Protein AF-A0A957WZI6-F1 (afdb_monomer)

Sequence (214 aa):
ALVLLLAVVAMTLGGANAAAQSGEEPVAPLTSLHPVFALRDATGANVLESGQPVSTMQTCGACHDTEFIAGHSFHADLGLADFTAPGTTSSGRAWDTSNGLFGKWDPLTYRYLTPDGDERLDLSTAEWLMLLGPRVAGGGPATTARAGEPLTALAPDAANPETSLLHADGAVTAWDWNESGVAEMDCFLCHLDQPDHAARTAALAAGDFGWAST

Foldseek 3Di:
DVVVVVVVVVVVVVVVVVVPPPDPDPDDPDPPPDDDFAFAAPVLDGCVVVVFAGDPCSGVVVPDVLVVVLVVDCLAQQFLVVFADAQPDPPNHRQARGPGPQRDQDPVVRFGQDDQPDPDDGAALLNCQLPCVLVGQFHNSQQADSVGHGLQPDDFDQNGSPQWDQDPVRDIGGHHCVQLPGAHRQPCVPPPPDFPSVQLNVSSNVSNRSNNRD

Secondary structure (DSSP, 8-state):
-HHHHHHHHHHHHHHHHHTT------PPP---SS-----B-TTS-BHHHH-PPP-HHHHHTTTS-HHHHHHT-HHHHTTGGG--STT-STTS-TT--SSSSTTS-BTTTTB-BPPTT-SS-SB-HHHHHHHHGGGS--SGGGTB-TTSSBGGGSPP-TTSTTSEEE-TTS-EEE--HHHH------THHHH-SS--HHHHHHHHHHT-GGGG--

Structure (mmCIF, N/CA/C/O backbone):
data_AF-A0A957WZI6-F1
#
_entry.id   AF-A0A957WZI6-F1
#
loop_
_atom_site.group_PDB
_atom_site.id
_atom_site.type_symbol
_atom_site.label_atom_id
_atom_site.label_alt_id
_atom_site.label_comp_id
_atom_site.label_asym_id
_atom_site.label_entity_id
_atom_site.label_seq_id
_atom_site.pdbx_PDB_ins_code
_atom_site.Cartn_x
_atom_site.Cartn_y
_atom_site.Cartn_z
_atom_site.occupancy
_atom_site.B_iso_or_equiv
_atom_site.auth_seq_id
_atom_site.auth_comp_id
_atom_site.auth_asym_id
_atom_site.auth_atom_id
_atom_site.pdbx_PDB_model_num
ATOM 1 N N . ALA A 1 1 ? 20.776 -49.079 38.504 1.00 58.62 1 ALA A N 1
ATOM 2 C CA . ALA A 1 1 ? 20.986 -48.016 39.512 1.00 58.62 1 ALA A CA 1
ATOM 3 C C . ALA A 1 1 ? 21.148 -46.636 38.865 1.00 58.62 1 ALA A C 1
ATOM 5 O O . ALA A 1 1 ? 20.345 -45.765 39.155 1.00 58.62 1 ALA A O 1
ATOM 6 N N . LEU A 1 2 ? 22.097 -46.447 37.936 1.00 52.47 2 LEU A N 1
ATOM 7 C CA . LEU A 1 2 ? 22.367 -45.147 37.292 1.00 52.47 2 LEU A CA 1
ATOM 8 C C . LEU A 1 2 ? 21.194 -44.587 36.452 1.00 52.47 2 LEU A C 1
ATOM 10 O O . LEU A 1 2 ? 20.910 -43.398 36.509 1.00 52.47 2 LEU A O 1
ATOM 14 N N . VAL A 1 3 ? 20.461 -45.451 35.739 1.00 55.47 3 VAL A N 1
ATOM 15 C CA . VAL A 1 3 ? 19.299 -45.051 34.913 1.00 55.47 3 VAL A CA 1
ATOM 16 C C . VAL A 1 3 ? 18.114 -44.571 35.763 1.00 55.47 3 VAL A C 1
ATOM 18 O O . VAL A 1 3 ? 17.433 -43.622 35.387 1.00 55.47 3 VAL A O 1
ATOM 21 N N . LEU A 1 4 ? 17.907 -45.164 36.946 1.00 54.56 4 LEU A N 1
ATOM 22 C CA . LEU A 1 4 ? 16.882 -44.697 37.888 1.00 54.56 4 LEU A CA 1
ATOM 23 C C . LEU A 1 4 ? 17.253 -43.340 38.503 1.00 54.56 4 LEU A C 1
ATOM 25 O O . LEU A 1 4 ? 16.375 -42.520 38.738 1.00 54.56 4 LEU A O 1
ATOM 29 N N . LEU A 1 5 ? 18.548 -43.088 38.725 1.00 52.97 5 LEU A N 1
ATOM 30 C CA . LEU A 1 5 ? 19.028 -41.815 39.265 1.00 52.97 5 LEU A CA 1
ATOM 31 C C . LEU A 1 5 ? 18.818 -40.658 38.270 1.00 52.97 5 LEU A C 1
ATOM 33 O O . LEU A 1 5 ? 18.403 -39.574 38.666 1.00 52.97 5 LEU A O 1
ATOM 37 N N . LEU A 1 6 ? 19.049 -40.903 36.975 1.00 53.88 6 LEU A N 1
ATOM 38 C CA . LEU A 1 6 ? 18.845 -39.920 35.901 1.00 53.88 6 LEU A CA 1
ATOM 39 C C . LEU A 1 6 ? 17.362 -39.578 35.676 1.00 53.88 6 LEU A C 1
ATOM 41 O O . LEU A 1 6 ? 17.033 -38.415 35.456 1.00 53.88 6 LEU A O 1
ATOM 45 N N . ALA A 1 7 ? 16.462 -40.560 35.789 1.00 55.22 7 ALA A N 1
ATOM 46 C CA . ALA A 1 7 ? 15.022 -40.332 35.651 1.00 55.22 7 ALA A CA 1
ATOM 47 C C . ALA A 1 7 ? 14.446 -39.470 36.791 1.00 55.22 7 ALA A C 1
ATOM 49 O O . ALA A 1 7 ? 13.594 -38.615 36.554 1.00 55.22 7 ALA A O 1
ATOM 50 N N . VAL A 1 8 ? 14.947 -39.644 38.019 1.00 58.16 8 VAL A N 1
ATOM 51 C CA . VAL A 1 8 ? 14.510 -38.854 39.182 1.00 58.16 8 VAL A CA 1
ATOM 52 C C . VAL A 1 8 ? 14.985 -37.401 39.083 1.00 58.16 8 VAL A C 1
ATOM 54 O O . VAL A 1 8 ? 14.214 -36.495 39.384 1.00 58.16 8 VAL A O 1
ATOM 57 N N . VAL A 1 9 ? 16.206 -37.155 38.594 1.00 58.00 9 VAL A N 1
ATOM 58 C CA . VAL A 1 9 ? 16.728 -35.790 38.389 1.00 58.00 9 VAL A CA 1
ATOM 59 C C . VAL A 1 9 ? 15.974 -35.054 37.270 1.00 58.00 9 VAL A C 1
ATOM 61 O O . VAL A 1 9 ? 15.664 -33.874 37.412 1.00 58.00 9 VAL A O 1
ATOM 64 N N . ALA A 1 10 ? 15.600 -35.734 36.181 1.00 56.69 10 ALA A N 1
ATOM 65 C CA . ALA A 1 10 ? 14.812 -35.116 35.110 1.00 56.69 10 ALA A CA 1
ATOM 66 C C . ALA A 1 10 ? 13.400 -34.697 35.574 1.00 56.69 10 ALA A C 1
ATOM 68 O O . ALA A 1 10 ? 12.904 -33.642 35.179 1.00 56.69 10 ALA A O 1
ATOM 69 N N . MET A 1 11 ? 12.770 -35.479 36.457 1.00 56.25 11 MET A N 1
ATOM 70 C CA . MET A 1 11 ? 11.449 -35.148 37.006 1.00 56.25 11 MET A CA 1
ATOM 71 C C . MET A 1 11 ? 11.484 -33.990 38.014 1.00 56.25 11 MET A C 1
ATOM 73 O O . MET A 1 11 ? 10.541 -33.201 38.057 1.00 56.25 11 MET A O 1
ATOM 77 N N . THR A 1 12 ? 12.564 -33.827 38.786 1.00 54.94 12 THR A N 1
ATOM 78 C CA . THR A 1 12 ? 12.680 -32.709 39.741 1.00 54.94 12 THR A CA 1
ATOM 79 C C . THR A 1 12 ? 13.010 -31.376 39.063 1.00 54.94 12 THR A C 1
ATOM 81 O O . THR A 1 12 ? 12.514 -30.340 39.501 1.00 54.94 12 THR A O 1
ATOM 84 N N . LEU A 1 13 ? 13.767 -31.384 37.959 1.00 54.12 13 LEU A N 1
ATOM 85 C CA . LEU A 1 13 ? 14.034 -30.183 37.151 1.00 54.12 13 LEU A CA 1
ATOM 86 C C . LEU A 1 13 ? 12.839 -29.762 36.271 1.00 54.12 13 LEU A C 1
ATOM 88 O O . LEU A 1 13 ? 12.640 -28.568 36.046 1.00 54.12 13 LEU A O 1
ATOM 92 N N . GLY A 1 14 ? 12.011 -30.709 35.813 1.00 51.38 14 GLY A N 1
ATOM 93 C CA . GLY A 1 14 ? 10.782 -30.406 35.066 1.00 51.38 14 GLY A CA 1
ATOM 94 C C . GLY A 1 14 ? 9.676 -29.781 35.929 1.00 51.38 14 GLY A C 1
ATOM 95 O O . GLY A 1 14 ? 9.012 -28.843 35.497 1.00 51.38 14 GLY A O 1
ATOM 96 N N . GLY A 1 15 ? 9.516 -30.245 37.175 1.00 52.78 15 GLY A N 1
ATOM 97 C CA . GLY A 1 15 ? 8.489 -29.733 38.094 1.00 52.78 15 GLY A CA 1
ATOM 98 C C . GLY A 1 15 ? 8.747 -28.310 38.604 1.00 52.78 15 GLY A C 1
ATOM 99 O O . GLY A 1 15 ? 7.801 -27.556 38.812 1.00 52.78 15 GLY A O 1
ATOM 100 N N . ALA A 1 16 ? 10.015 -27.912 38.753 1.00 52.81 16 ALA A N 1
ATOM 101 C CA . ALA A 1 16 ? 10.374 -26.568 39.214 1.00 52.81 16 ALA A CA 1
ATOM 102 C C . ALA A 1 16 ? 10.106 -25.471 38.165 1.00 52.81 16 ALA A C 1
ATOM 104 O O . ALA A 1 16 ? 9.841 -24.332 38.535 1.00 52.81 16 ALA A O 1
ATOM 105 N N . ASN A 1 17 ? 10.120 -25.806 36.868 1.00 52.06 17 ASN A N 1
ATOM 106 C CA . ASN A 1 17 ? 9.813 -24.851 35.796 1.00 52.06 17 ASN A CA 1
ATOM 107 C C . ASN A 1 17 ? 8.303 -24.637 35.600 1.00 52.06 17 ASN A C 1
ATOM 109 O O . ASN A 1 17 ? 7.888 -23.551 35.208 1.00 52.06 17 ASN A O 1
ATOM 113 N N . ALA A 1 18 ? 7.466 -25.631 35.920 1.00 50.53 18 ALA A N 1
ATOM 114 C CA . ALA A 1 18 ? 6.009 -25.500 35.815 1.00 50.53 18 ALA A CA 1
ATOM 115 C C . ALA A 1 18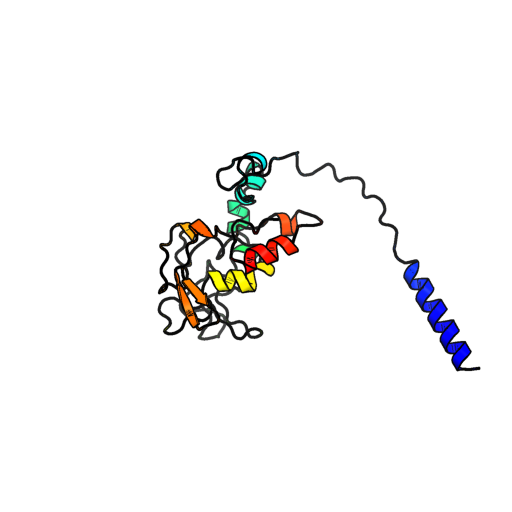 ? 5.406 -24.559 36.879 1.00 50.53 18 ALA A C 1
ATOM 117 O O . ALA A 1 18 ? 4.329 -24.012 36.673 1.00 50.53 18 ALA A O 1
ATOM 118 N N . ALA A 1 19 ? 6.104 -24.340 37.998 1.00 52.31 19 ALA A N 1
ATOM 119 C CA . ALA A 1 19 ? 5.673 -23.440 39.070 1.00 52.31 19 ALA A CA 1
ATOM 120 C C . ALA A 1 19 ? 6.177 -21.989 38.912 1.00 52.31 19 ALA A C 1
ATOM 122 O O . ALA A 1 19 ? 5.901 -21.157 39.771 1.00 52.31 19 ALA A O 1
ATOM 123 N N . ALA A 1 20 ? 6.915 -21.682 37.837 1.00 48.03 20 ALA A N 1
ATOM 124 C CA . ALA A 1 20 ? 7.439 -20.344 37.546 1.00 48.03 20 ALA A CA 1
ATOM 125 C C . ALA A 1 20 ? 6.577 -19.551 36.544 1.00 48.03 20 ALA A C 1
ATOM 127 O O . ALA A 1 20 ? 6.985 -18.483 36.095 1.00 48.03 20 ALA A O 1
ATOM 128 N N . GLN A 1 21 ? 5.381 -20.042 36.202 1.00 51.53 21 GLN A N 1
ATOM 129 C CA . GLN A 1 21 ? 4.337 -19.176 35.663 1.00 51.53 21 GLN A CA 1
ATOM 130 C C . GLN A 1 21 ? 3.775 -18.374 36.832 1.00 51.53 21 GLN A C 1
ATOM 132 O O . GLN A 1 21 ? 2.845 -18.806 37.514 1.00 51.53 21 GLN A O 1
ATOM 137 N N . SER A 1 22 ? 4.399 -17.230 37.106 1.00 56.78 22 SER A N 1
ATOM 138 C CA . SER A 1 22 ? 3.776 -16.158 37.871 1.00 56.78 22 SER A CA 1
ATOM 139 C C . SER A 1 22 ? 2.365 -15.985 37.314 1.00 56.78 22 SER A C 1
ATOM 141 O O . SER A 1 22 ? 2.215 -15.678 36.134 1.00 56.78 22 SER A O 1
ATOM 143 N N . GLY A 1 23 ? 1.337 -16.265 38.116 1.00 59.50 23 GLY A N 1
ATOM 144 C CA . GLY A 1 23 ? -0.017 -15.898 37.731 1.00 59.50 23 GLY A CA 1
ATOM 145 C C . GLY A 1 23 ? -0.014 -14.397 37.483 1.00 59.50 23 GLY A C 1
ATOM 146 O O . GLY A 1 23 ? 0.394 -13.651 38.373 1.00 59.50 23 GLY A O 1
ATOM 147 N N . GLU A 1 24 ? -0.382 -13.989 36.270 1.00 62.91 24 GLU A N 1
ATOM 148 C CA . GLU A 1 24 ? -0.581 -12.588 35.916 1.00 62.91 24 GLU A CA 1
ATOM 149 C C . GLU A 1 24 ? -1.500 -11.986 36.989 1.00 62.91 24 GLU A C 1
ATOM 151 O O . GLU A 1 24 ? -2.660 -12.395 37.121 1.00 62.91 24 GLU A O 1
ATOM 156 N N . GLU A 1 25 ? -0.982 -11.084 37.829 1.00 59.56 25 GLU A N 1
ATOM 157 C CA . GLU A 1 25 ? -1.877 -10.308 38.680 1.00 59.56 25 GLU A CA 1
ATOM 158 C C . GLU A 1 25 ? -2.809 -9.527 37.749 1.00 59.56 25 GLU A C 1
ATOM 160 O O . GLU A 1 25 ? -2.330 -8.971 36.757 1.00 59.56 25 GLU A O 1
ATOM 165 N N . PRO A 1 26 ? -4.125 -9.462 38.028 1.00 58.78 26 PRO A N 1
ATOM 166 C CA . PRO A 1 26 ? -5.024 -8.641 37.239 1.00 58.78 26 PRO A CA 1
ATOM 167 C C . PRO A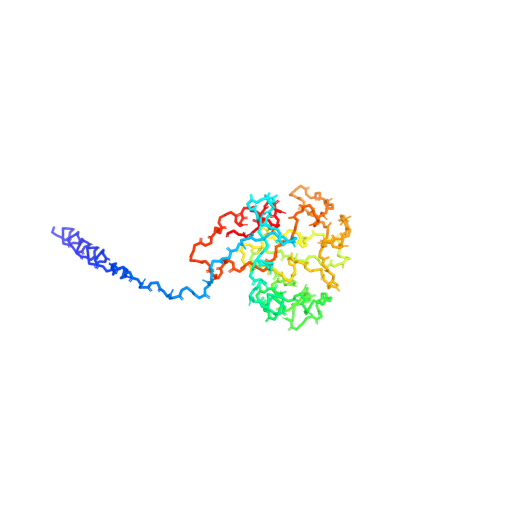 1 26 ? -4.531 -7.199 37.317 1.00 58.78 26 PRO A C 1
ATOM 169 O O . PRO A 1 26 ? -4.689 -6.530 38.341 1.00 58.78 26 PRO A O 1
ATOM 172 N N . VAL A 1 27 ? -3.902 -6.727 36.243 1.00 64.31 27 VAL A N 1
ATOM 173 C CA . VAL A 1 27 ? -3.516 -5.330 36.119 1.00 64.31 27 VAL A CA 1
ATOM 174 C C . VAL A 1 27 ? -4.817 -4.544 36.187 1.00 64.31 27 VAL A C 1
ATOM 176 O O . VAL A 1 27 ? -5.712 -4.730 35.359 1.00 64.31 27 VAL A O 1
ATOM 179 N N . ALA A 1 28 ? -4.962 -3.715 37.224 1.00 58.31 28 ALA A N 1
ATOM 180 C CA . ALA A 1 28 ? -6.078 -2.786 37.309 1.00 58.31 28 ALA A CA 1
ATOM 181 C C . ALA A 1 28 ? -6.140 -2.029 35.974 1.00 58.31 28 ALA A C 1
ATOM 183 O O . ALA A 1 28 ? -5.093 -1.531 35.547 1.00 58.31 28 ALA A O 1
ATOM 184 N N . PRO A 1 29 ? -7.304 -1.972 35.295 1.00 56.41 29 PRO A N 1
ATOM 185 C CA . PRO A 1 29 ? -7.369 -1.368 33.980 1.00 56.41 29 PRO A CA 1
ATOM 186 C C . PRO A 1 29 ? -6.830 0.045 34.111 1.00 56.41 29 PRO A C 1
ATOM 188 O O . PRO A 1 29 ? -7.354 0.842 34.898 1.00 56.41 29 PRO A O 1
ATOM 191 N N . LEU A 1 30 ? -5.750 0.327 33.376 1.00 54.94 30 LEU A N 1
ATOM 192 C CA . LEU A 1 30 ? -5.314 1.692 33.145 1.00 54.94 30 LEU A CA 1
ATOM 193 C C . LEU A 1 30 ? -6.588 2.450 32.783 1.00 54.94 30 LEU A C 1
ATOM 195 O O . LEU A 1 30 ? -7.317 2.005 31.895 1.00 54.94 30 LEU A O 1
ATOM 199 N N . THR A 1 31 ? -6.911 3.514 33.523 1.00 55.81 31 THR A N 1
ATOM 200 C CA . THR A 1 31 ? -7.975 4.451 33.142 1.00 55.81 31 THR A CA 1
ATOM 201 C C . THR A 1 31 ? -7.890 4.628 31.637 1.00 55.81 31 THR A C 1
ATOM 203 O O . THR A 1 31 ? -6.847 5.077 31.163 1.00 55.81 31 THR A O 1
ATOM 206 N N . SER A 1 32 ? -8.910 4.143 30.918 1.00 71.06 32 SER A N 1
ATOM 207 C CA . SER A 1 32 ? -8.808 3.887 29.482 1.00 71.06 32 SER A CA 1
ATOM 208 C C . SER A 1 32 ? -8.303 5.147 28.792 1.00 71.06 32 SER A C 1
ATOM 210 O O . SER A 1 32 ? -8.995 6.163 28.782 1.00 71.06 32 SER A O 1
ATOM 212 N N . LEU A 1 33 ? -7.073 5.095 28.270 1.00 78.19 33 LEU A N 1
ATOM 213 C CA . LEU A 1 33 ? -6.456 6.215 27.551 1.00 78.19 33 LEU A CA 1
ATOM 214 C C . LEU A 1 33 ? -7.280 6.588 26.308 1.00 78.19 33 LEU A C 1
ATOM 216 O O . LEU A 1 33 ? -7.184 7.711 25.823 1.00 78.19 33 LEU A O 1
ATOM 220 N N . HIS A 1 34 ? -8.127 5.665 25.842 1.00 83.88 34 HIS A N 1
ATOM 221 C CA . HIS A 1 34 ? -9.099 5.891 24.787 1.00 83.88 34 HIS A CA 1
ATOM 222 C C . HIS A 1 34 ? -10.522 6.018 25.349 1.00 83.88 34 HIS A C 1
ATOM 224 O O . HIS A 1 34 ? -10.936 5.194 26.175 1.00 83.88 34 HIS A O 1
ATOM 230 N N . PRO A 1 35 ? -11.317 6.993 24.875 1.00 87.50 35 PRO A N 1
ATOM 231 C CA . PRO A 1 35 ? -12.761 6.938 25.044 1.00 87.50 35 PRO A CA 1
ATOM 232 C C . PRO A 1 35 ? -13.338 5.758 24.247 1.00 87.50 35 PRO A C 1
ATOM 234 O O . PRO A 1 35 ? -12.650 5.124 23.452 1.00 87.50 35 PRO A O 1
ATOM 237 N N . VAL A 1 36 ? -14.631 5.486 24.409 1.00 90.06 36 VAL A N 1
ATOM 238 C CA . VAL A 1 36 ? -15.341 4.652 23.430 1.00 90.06 36 VAL A CA 1
ATOM 239 C C . VAL A 1 36 ? -15.384 5.414 22.102 1.00 90.06 36 VAL A C 1
ATOM 241 O O . VAL A 1 36 ? -15.825 6.563 22.069 1.00 90.06 36 VAL A O 1
ATOM 244 N N . PHE A 1 37 ? -14.944 4.781 21.018 1.00 91.19 37 PHE A N 1
ATOM 245 C CA . PHE A 1 37 ? -14.975 5.330 19.662 1.00 91.19 37 PHE A CA 1
ATOM 246 C C . PHE A 1 37 ? -15.596 4.326 18.686 1.00 91.19 37 PHE A C 1
ATOM 248 O O . PHE A 1 37 ? -15.659 3.128 18.957 1.00 91.19 37 PHE A O 1
ATOM 255 N N . ALA A 1 38 ? -16.087 4.831 17.555 1.00 94.50 38 ALA A N 1
ATOM 256 C CA . ALA A 1 38 ? -16.597 4.002 16.469 1.00 94.50 38 ALA A CA 1
ATOM 257 C C . ALA A 1 38 ? -15.476 3.709 15.471 1.00 94.50 38 ALA A C 1
ATOM 259 O O . ALA A 1 38 ? -14.736 4.623 15.107 1.00 94.50 38 ALA A O 1
ATOM 260 N N . LEU A 1 39 ? -15.397 2.464 15.003 1.00 97.00 39 LEU A N 1
ATOM 261 C CA . LEU A 1 39 ? -14.574 2.106 13.851 1.00 97.00 39 LEU A CA 1
ATOM 262 C C . LEU A 1 39 ? -15.216 2.671 12.583 1.00 97.00 39 LEU A C 1
ATOM 264 O O . LEU A 1 39 ? -16.426 2.521 12.375 1.00 97.00 39 LEU A O 1
ATOM 268 N N . ARG A 1 40 ? -14.411 3.347 11.766 1.00 98.31 40 ARG A N 1
ATOM 269 C CA . ARG A 1 40 ? -14.851 4.049 10.561 1.00 98.31 40 ARG A CA 1
ATOM 270 C C . ARG A 1 40 ? -14.182 3.491 9.319 1.00 98.31 40 ARG A C 1
ATOM 272 O O . ARG A 1 40 ? -13.026 3.089 9.383 1.00 98.31 40 ARG A O 1
ATOM 279 N N . ASP A 1 41 ? -14.896 3.512 8.204 1.00 98.25 41 ASP A N 1
ATOM 280 C CA . ASP A 1 41 ? -14.313 3.274 6.886 1.00 98.25 41 ASP A CA 1
ATOM 281 C C . ASP A 1 41 ? -13.607 4.523 6.338 1.00 98.25 41 ASP A C 1
ATOM 283 O O . ASP A 1 41 ? -13.595 5.584 6.970 1.00 98.25 41 ASP A O 1
ATOM 287 N N . ALA A 1 42 ? -13.030 4.407 5.139 1.00 96.56 42 ALA A N 1
ATOM 288 C CA . ALA A 1 42 ? -12.296 5.484 4.473 1.00 96.56 42 ALA A CA 1
ATOM 289 C C . ALA A 1 42 ? -13.140 6.750 4.202 1.00 96.56 42 ALA A C 1
ATOM 291 O O . ALA A 1 42 ? -12.588 7.845 4.077 1.00 96.56 42 ALA A O 1
ATOM 292 N N . THR A 1 43 ? -14.472 6.628 4.145 1.00 97.00 43 THR A N 1
ATOM 293 C CA . THR A 1 43 ? -15.403 7.760 3.980 1.00 97.00 43 THR A CA 1
ATOM 294 C C . THR A 1 43 ? -15.824 8.386 5.312 1.00 97.00 43 THR A C 1
ATOM 296 O O . THR A 1 43 ? -16.469 9.436 5.333 1.00 97.00 43 THR A O 1
ATOM 299 N N . GLY A 1 44 ? -15.449 7.760 6.432 1.00 97.38 44 GLY A N 1
ATOM 300 C CA . GLY A 1 44 ? -15.791 8.177 7.787 1.00 97.38 44 GLY A CA 1
ATOM 301 C C . GLY A 1 44 ? -17.092 7.571 8.327 1.00 97.38 44 GLY A C 1
ATOM 302 O O . GLY A 1 44 ? -17.497 7.931 9.438 1.00 97.38 44 GLY A O 1
ATOM 303 N N . ALA A 1 45 ? -17.750 6.672 7.587 1.00 98.19 45 ALA A N 1
ATOM 304 C CA . ALA A 1 45 ? -18.971 6.000 8.032 1.00 98.19 45 ALA A CA 1
ATOM 305 C C . ALA A 1 45 ? -18.656 4.833 8.980 1.00 98.19 45 ALA A C 1
ATOM 307 O O . ALA A 1 45 ? -17.561 4.283 8.958 1.00 98.19 45 ALA A O 1
ATOM 308 N N . ASN A 1 46 ? -19.608 4.456 9.840 1.00 98.00 46 ASN A N 1
ATOM 309 C CA . ASN A 1 46 ? -19.433 3.328 10.757 1.00 98.00 46 ASN A CA 1
ATOM 310 C C . ASN A 1 46 ? -19.358 2.008 9.973 1.00 98.00 46 ASN A C 1
ATOM 312 O O . ASN A 1 46 ? -20.273 1.695 9.213 1.00 98.00 46 ASN A O 1
ATOM 316 N N . VAL A 1 47 ? -18.318 1.204 10.209 1.00 97.81 47 VAL A N 1
ATOM 317 C CA . VAL A 1 47 ? -18.098 -0.058 9.475 1.00 97.81 47 VAL A CA 1
ATOM 318 C C . VAL A 1 47 ? -19.192 -1.104 9.694 1.00 97.81 47 VAL A C 1
ATOM 320 O O . VAL A 1 47 ? -19.442 -1.925 8.816 1.00 97.81 47 VAL A O 1
ATOM 323 N N . LEU A 1 48 ? -19.897 -1.066 10.830 1.00 96.88 48 LEU A N 1
ATOM 324 C CA . LEU A 1 48 ? -21.039 -1.952 11.085 1.00 96.88 48 LEU A CA 1
ATOM 325 C C . LEU A 1 48 ? -22.264 -1.588 10.233 1.00 96.88 48 LEU A C 1
ATOM 327 O O . LEU A 1 48 ? -23.159 -2.414 10.068 1.00 96.88 48 LEU A O 1
ATOM 331 N N . GLU A 1 49 ? -22.315 -0.362 9.711 1.00 97.75 49 GLU A N 1
ATOM 332 C CA . GLU A 1 49 ? -23.378 0.117 8.827 1.00 97.75 49 GLU A CA 1
ATOM 333 C C . GLU A 1 49 ? -22.972 0.006 7.354 1.00 97.75 49 GLU A C 1
ATOM 335 O O . GLU A 1 49 ? -23.778 -0.422 6.530 1.00 97.75 49 GLU A O 1
ATOM 340 N N . SER A 1 50 ? -21.732 0.376 7.017 1.00 97.81 50 SER A N 1
ATOM 341 C CA . SER A 1 50 ? -21.252 0.382 5.631 1.00 97.81 50 SER A CA 1
ATOM 342 C C . SER A 1 50 ? -20.799 -0.989 5.132 1.00 97.81 50 SER A C 1
ATOM 344 O O . SER A 1 50 ? -20.827 -1.238 3.925 1.00 97.81 50 SER A O 1
ATOM 346 N N . GLY A 1 51 ? -20.373 -1.875 6.039 1.00 97.06 51 GLY A N 1
ATOM 347 C CA . GLY A 1 51 ? -19.754 -3.155 5.693 1.00 97.06 51 GLY A CA 1
ATOM 348 C C . GLY A 1 51 ? -18.428 -3.009 4.942 1.00 97.06 51 GLY A C 1
ATOM 349 O O . GLY A 1 51 ? -17.987 -3.972 4.324 1.00 97.06 51 GLY A O 1
ATOM 350 N N . GLN A 1 52 ? -17.829 -1.816 4.949 1.00 97.94 52 GLN A N 1
ATOM 351 C CA . GLN A 1 52 ? -16.547 -1.522 4.312 1.00 97.94 52 GLN A CA 1
ATOM 352 C C . GLN A 1 52 ? -15.380 -1.790 5.274 1.00 97.94 52 GLN A C 1
ATOM 354 O O . GLN A 1 52 ? -15.595 -1.850 6.491 1.00 97.94 52 GLN A O 1
ATOM 359 N N . PRO A 1 53 ? -14.145 -1.930 4.757 1.00 97.81 53 PRO A N 1
ATOM 360 C CA . PRO A 1 53 ? -12.975 -2.091 5.605 1.00 97.81 53 PRO A CA 1
ATOM 361 C C . PRO A 1 53 ? -12.780 -0.921 6.573 1.00 97.81 53 PRO A C 1
ATOM 363 O O . PRO A 1 53 ? -13.141 0.222 6.280 1.00 97.81 53 PRO A O 1
ATOM 366 N N . VAL A 1 54 ? -12.162 -1.205 7.720 1.00 98.12 54 VAL A N 1
ATOM 367 C CA . VAL A 1 54 ? -11.781 -0.175 8.691 1.00 98.12 54 VAL A CA 1
ATOM 368 C C . VAL A 1 54 ? -10.626 0.653 8.129 1.00 98.12 54 VAL A C 1
ATOM 370 O O . VAL A 1 54 ? -9.599 0.105 7.752 1.00 98.12 54 VAL A O 1
ATOM 373 N N . SER A 1 55 ? -10.769 1.976 8.151 1.00 98.31 55 SER A N 1
ATOM 374 C CA . SER A 1 55 ? -9.661 2.916 7.993 1.00 98.31 55 SER A CA 1
ATOM 375 C C . SER A 1 55 ? -9.158 3.305 9.379 1.00 98.31 55 SER A C 1
ATOM 377 O O . SER A 1 55 ? -9.845 3.992 10.149 1.00 98.31 55 SER A O 1
ATOM 379 N N . THR A 1 56 ? -7.953 2.862 9.727 1.00 97.62 56 THR A N 1
ATOM 380 C CA . THR A 1 56 ? -7.279 3.282 10.965 1.00 97.62 56 THR A CA 1
ATOM 381 C C . THR A 1 56 ? -6.978 4.774 10.921 1.00 97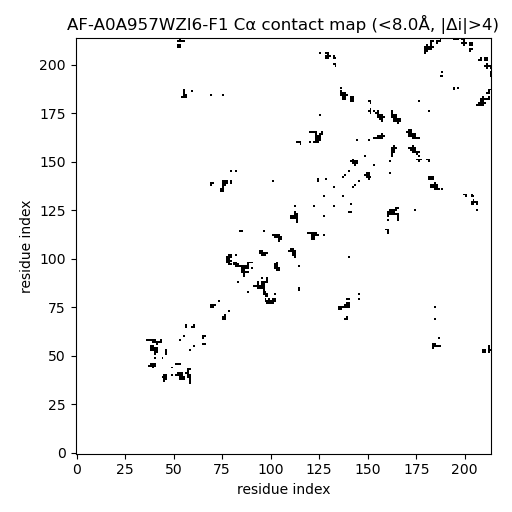.62 56 THR A C 1
ATOM 383 O O . THR A 1 56 ? -7.090 5.454 11.944 1.00 97.62 56 THR A O 1
ATOM 386 N N . MET A 1 57 ? -6.707 5.314 9.731 1.00 98.00 57 MET A N 1
ATOM 387 C CA . MET A 1 57 ? -6.434 6.733 9.540 1.00 98.00 57 MET A CA 1
ATOM 388 C C . MET A 1 57 ? -7.662 7.591 9.851 1.00 98.00 57 MET A C 1
ATOM 390 O O . MET A 1 57 ? -7.513 8.593 10.547 1.00 98.00 57 MET A O 1
ATOM 394 N N . GLN A 1 58 ? -8.870 7.176 9.446 1.00 98.19 58 GLN A N 1
ATOM 395 C CA . GLN A 1 58 ? -10.128 7.864 9.781 1.00 98.19 58 GLN A CA 1
ATOM 396 C C . GLN A 1 58 ? -10.603 7.598 11.213 1.00 98.19 58 GLN A C 1
ATOM 398 O O . GLN A 1 58 ? -11.144 8.487 11.877 1.00 98.19 58 GLN A O 1
ATOM 403 N N . THR A 1 59 ? -10.425 6.369 11.699 1.00 97.75 59 THR A N 1
ATOM 404 C CA . THR A 1 59 ? -10.862 5.957 13.039 1.00 97.75 59 THR A CA 1
ATOM 405 C C . THR A 1 59 ? -10.045 6.665 14.116 1.00 97.75 59 THR A C 1
ATOM 407 O O . THR A 1 59 ? -10.596 7.367 14.965 1.00 97.75 59 THR A O 1
ATOM 410 N N . CYS A 1 60 ? -8.721 6.517 14.069 1.00 96.94 60 CYS A N 1
ATOM 411 C CA . CYS A 1 60 ? -7.807 7.118 15.036 1.00 96.94 60 CYS A CA 1
ATOM 412 C C . CYS A 1 60 ? -7.606 8.617 14.758 1.00 96.94 60 CYS A C 1
ATOM 414 O O . CYS A 1 60 ? -7.389 9.387 15.697 1.00 96.94 60 CYS A O 1
ATOM 416 N N . GLY A 1 61 ? -7.779 9.045 13.500 1.00 96.75 61 GLY A N 1
ATOM 417 C CA . GLY A 1 61 ? -7.734 10.444 13.056 1.00 96.75 61 GLY A CA 1
ATOM 418 C C . GLY A 1 61 ? -8.749 11.361 13.736 1.00 96.75 61 GLY A C 1
ATOM 419 O O . GLY A 1 61 ? -8.577 12.575 13.786 1.00 96.75 61 GLY A O 1
ATOM 420 N N . ALA A 1 62 ? -9.801 10.790 14.329 1.00 95.56 62 ALA A N 1
ATOM 421 C CA . ALA A 1 62 ? -10.777 11.549 15.104 1.00 95.56 62 ALA A CA 1
ATOM 422 C C . ALA A 1 62 ? -10.179 12.200 16.369 1.00 95.56 62 ALA A C 1
ATOM 424 O O . ALA A 1 62 ? -10.779 13.127 16.917 1.00 95.56 62 ALA A O 1
ATOM 425 N N . CYS A 1 63 ? -9.039 11.705 16.864 1.00 95.62 63 CYS A N 1
ATOM 426 C CA . CYS A 1 63 ? -8.378 12.208 18.076 1.00 95.62 63 CYS A CA 1
ATOM 427 C C . CYS A 1 63 ? -6.854 12.367 17.941 1.00 95.62 63 CYS A C 1
ATOM 429 O O . CYS A 1 63 ? -6.259 13.118 18.713 1.00 95.62 63 CYS A O 1
ATOM 431 N N . HIS A 1 64 ? -6.225 11.681 16.988 1.00 96.50 64 HIS A N 1
ATOM 432 C CA . HIS A 1 64 ? -4.792 11.752 16.716 1.00 96.50 64 HIS A CA 1
ATOM 433 C C . HIS A 1 64 ? -4.541 12.365 15.343 1.00 96.50 64 HIS A C 1
ATOM 435 O O . HIS A 1 64 ? -5.323 12.163 14.423 1.00 96.50 64 HIS A O 1
ATOM 441 N N . ASP A 1 65 ? -3.424 13.068 15.185 1.00 98.00 65 ASP A N 1
ATOM 442 C CA . ASP A 1 65 ? -2.961 13.507 13.868 1.00 98.00 65 ASP A CA 1
ATOM 443 C C . ASP A 1 65 ? -2.312 12.320 13.142 1.00 98.00 65 ASP A C 1
ATOM 445 O O . ASP A 1 65 ? -1.097 12.117 13.176 1.00 98.00 65 ASP A O 1
ATOM 449 N N . THR A 1 66 ? -3.152 11.451 12.582 1.00 97.75 66 THR A N 1
ATOM 450 C CA . THR A 1 66 ? -2.713 10.214 11.931 1.00 97.75 66 THR A CA 1
ATOM 451 C C . THR A 1 66 ? -1.877 10.499 10.687 1.00 97.75 66 THR A C 1
ATOM 453 O O . THR A 1 66 ? -0.906 9.782 10.452 1.00 97.75 66 THR A O 1
ATOM 456 N N . GLU A 1 67 ? -2.174 11.573 9.951 1.00 96.56 67 GLU A N 1
ATOM 457 C CA . GLU A 1 67 ? -1.372 12.032 8.811 1.00 96.56 67 GLU A CA 1
ATOM 458 C C . GLU A 1 67 ? 0.052 12.394 9.246 1.00 96.56 67 GLU A C 1
ATOM 460 O O . GLU A 1 67 ? 1.017 11.881 8.675 1.00 96.56 67 GLU A O 1
ATOM 465 N N . PHE A 1 68 ? 0.205 13.196 10.306 1.00 98.00 68 PHE A N 1
ATOM 466 C CA . PHE A 1 68 ? 1.522 13.509 10.853 1.00 98.00 68 PHE A CA 1
ATOM 467 C C . PHE A 1 68 ? 2.256 12.247 11.311 1.00 98.00 68 PHE A C 1
ATOM 469 O O . PHE A 1 68 ? 3.427 12.074 10.975 1.00 98.00 68 PHE A O 1
ATOM 476 N N . ILE A 1 69 ? 1.590 11.349 12.046 1.00 97.44 69 ILE A N 1
ATOM 477 C CA . ILE A 1 69 ? 2.219 10.119 12.553 1.00 97.44 69 ILE A CA 1
ATOM 478 C C . ILE A 1 69 ? 2.714 9.246 11.391 1.00 97.44 69 ILE A C 1
ATOM 480 O O . ILE A 1 69 ? 3.860 8.798 11.420 1.00 97.44 69 ILE A O 1
ATOM 484 N N . ALA A 1 70 ? 1.886 9.023 10.366 1.00 97.12 70 ALA A N 1
ATOM 485 C CA . ALA A 1 70 ? 2.252 8.194 9.220 1.00 97.12 70 ALA A CA 1
ATOM 486 C C . ALA A 1 70 ? 3.364 8.846 8.386 1.00 97.12 70 ALA A C 1
ATOM 488 O O . ALA A 1 70 ? 4.355 8.191 8.067 1.00 97.12 70 ALA A O 1
ATOM 489 N N . GLY A 1 71 ? 3.248 10.147 8.104 1.00 96.12 71 GLY A N 1
ATOM 490 C CA . GLY A 1 71 ? 4.221 10.898 7.307 1.00 96.12 71 GLY A CA 1
ATOM 491 C C . GLY A 1 71 ? 5.575 11.122 7.989 1.00 96.12 71 GLY A C 1
ATOM 492 O O . GLY A 1 71 ? 6.548 11.445 7.315 1.00 96.12 71 GLY A O 1
ATOM 493 N N . HIS A 1 72 ? 5.666 10.935 9.310 1.00 96.81 72 HIS A N 1
ATOM 494 C CA . HIS A 1 72 ? 6.906 11.104 10.083 1.00 96.81 72 HIS A CA 1
ATOM 495 C C . HIS A 1 72 ? 7.430 9.786 10.673 1.00 96.81 72 HIS A C 1
ATOM 497 O O . HIS A 1 72 ? 8.284 9.792 11.563 1.00 96.81 72 HIS A O 1
ATOM 503 N N . SER A 1 73 ? 6.944 8.646 10.178 1.00 95.94 73 SER A N 1
ATOM 504 C CA . SER A 1 73 ? 7.376 7.318 10.607 1.00 95.94 73 SER A CA 1
ATOM 505 C C . SER A 1 73 ? 8.143 6.610 9.497 1.00 95.94 73 SER A C 1
ATOM 507 O O . SER A 1 73 ? 7.573 6.223 8.481 1.00 95.94 73 SER A O 1
ATOM 509 N N . PHE A 1 74 ? 9.429 6.326 9.723 1.00 97.00 74 PHE A N 1
ATOM 510 C CA . PHE A 1 74 ? 10.207 5.510 8.782 1.00 97.00 74 PHE A CA 1
ATOM 511 C C . PHE A 1 74 ? 9.690 4.060 8.682 1.00 97.00 74 PHE A C 1
ATOM 513 O O . PHE A 1 74 ? 9.928 3.381 7.686 1.00 97.00 74 PHE A O 1
ATOM 520 N N . HIS A 1 75 ? 8.944 3.585 9.690 1.00 95.44 75 HIS A N 1
ATOM 521 C CA . HIS A 1 75 ? 8.268 2.284 9.644 1.00 95.44 75 HIS A CA 1
ATOM 522 C C . HIS A 1 75 ? 7.067 2.254 8.686 1.00 95.44 75 HIS A C 1
ATOM 524 O O . HIS A 1 75 ? 6.653 1.160 8.301 1.00 95.44 75 HIS A O 1
ATOM 530 N N . ALA A 1 76 ? 6.539 3.424 8.309 1.00 97.06 76 ALA A N 1
ATOM 531 C CA . ALA A 1 76 ? 5.540 3.576 7.257 1.00 97.06 76 ALA A CA 1
ATOM 532 C C . ALA A 1 76 ? 6.194 3.967 5.921 1.00 97.06 76 ALA A C 1
ATOM 534 O O . ALA A 1 76 ? 5.920 3.339 4.907 1.00 97.06 76 ALA A O 1
ATOM 535 N N . ASP A 1 77 ? 7.104 4.947 5.923 1.00 97.94 77 ASP A N 1
ATOM 536 C CA . ASP A 1 77 ? 7.770 5.445 4.709 1.00 97.94 77 ASP A CA 1
ATOM 537 C C . ASP A 1 77 ? 8.613 4.378 3.995 1.00 97.94 77 ASP A C 1
ATOM 539 O O . ASP A 1 77 ? 8.577 4.265 2.773 1.00 97.94 77 ASP A O 1
ATOM 543 N N . LEU A 1 78 ? 9.370 3.576 4.752 1.00 97.12 78 LEU A N 1
ATOM 544 C CA . LEU A 1 78 ? 10.162 2.455 4.237 1.00 97.12 78 LEU A CA 1
ATOM 545 C C . LEU A 1 78 ? 11.136 2.826 3.103 1.00 97.12 78 LEU A C 1
ATOM 547 O O . LEU A 1 78 ? 11.564 1.937 2.362 1.00 97.12 78 LEU A O 1
ATOM 551 N N . GLY A 1 79 ? 11.549 4.094 3.021 1.00 96.06 79 GLY A N 1
ATOM 552 C CA . GLY A 1 79 ? 12.462 4.633 2.018 1.00 96.06 79 GLY A CA 1
ATOM 553 C C . GLY A 1 79 ? 11.777 5.257 0.802 1.00 96.06 79 GLY A C 1
ATOM 554 O O . GLY A 1 79 ? 12.481 5.652 -0.124 1.00 96.06 79 GLY A O 1
ATOM 555 N N . LEU A 1 80 ? 10.444 5.356 0.767 1.00 97.50 80 LEU A N 1
ATOM 556 C CA . LEU A 1 80 ? 9.722 5.966 -0.352 1.00 97.50 80 LEU A CA 1
ATOM 557 C C . LEU A 1 80 ? 10.114 7.439 -0.559 1.00 97.50 80 LEU A C 1
ATOM 559 O O . LEU A 1 80 ? 10.344 7.850 -1.693 1.00 97.50 80 LEU A O 1
ATOM 563 N N . ALA A 1 81 ? 10.244 8.228 0.511 1.00 96.25 81 ALA A N 1
ATOM 564 C CA . ALA A 1 81 ? 10.631 9.638 0.416 1.00 96.25 81 ALA A CA 1
ATOM 565 C C . ALA A 1 81 ? 12.031 9.850 -0.191 1.00 96.25 81 ALA A C 1
ATOM 567 O O . ALA A 1 81 ? 12.295 10.889 -0.794 1.00 96.25 81 ALA A O 1
ATOM 568 N N . ASP A 1 82 ? 12.911 8.854 -0.060 1.00 94.75 82 ASP A N 1
ATOM 569 C CA . ASP A 1 82 ? 14.268 8.840 -0.611 1.00 94.75 82 ASP A CA 1
ATOM 570 C C . ASP A 1 82 ? 14.373 7.913 -1.841 1.00 94.75 82 ASP A C 1
ATOM 572 O O . ASP A 1 82 ? 15.441 7.352 -2.116 1.00 94.75 82 ASP A O 1
ATOM 576 N N . PHE A 1 83 ? 13.268 7.703 -2.569 1.00 95.19 83 PHE A N 1
ATOM 577 C CA . PHE A 1 83 ? 13.264 6.888 -3.781 1.00 95.19 83 PHE A CA 1
ATOM 578 C C . PHE A 1 83 ? 13.992 7.598 -4.928 1.00 95.19 83 PHE A C 1
ATOM 580 O O . PHE A 1 83 ? 13.840 8.794 -5.174 1.00 95.19 83 PHE A O 1
ATOM 587 N N . THR A 1 84 ? 14.819 6.849 -5.645 1.00 94.06 84 THR A N 1
ATOM 588 C CA . THR A 1 84 ? 15.761 7.357 -6.642 1.00 94.06 84 THR A CA 1
ATOM 589 C C . THR A 1 84 ? 15.975 6.342 -7.766 1.00 94.06 84 THR A C 1
ATOM 591 O O . THR A 1 84 ? 15.536 5.193 -7.694 1.00 94.06 84 THR A O 1
ATOM 594 N N . ALA A 1 85 ? 16.682 6.753 -8.821 1.00 92.62 85 ALA A N 1
ATOM 595 C CA . ALA A 1 85 ? 17.105 5.829 -9.868 1.00 92.62 85 ALA A CA 1
ATOM 596 C C . ALA A 1 85 ? 18.087 4.770 -9.312 1.00 92.62 85 ALA A C 1
ATOM 598 O O . ALA A 1 85 ? 18.880 5.086 -8.413 1.00 92.62 85 ALA A O 1
ATOM 599 N N . PRO A 1 86 ? 18.097 3.539 -9.860 1.00 92.12 86 PRO A N 1
ATOM 600 C CA . PRO A 1 86 ? 19.007 2.488 -9.414 1.00 92.12 86 PRO A CA 1
ATOM 601 C C . PRO A 1 86 ? 20.464 2.956 -9.341 1.00 92.12 86 PRO A C 1
ATOM 603 O O . PRO A 1 86 ? 20.982 3.597 -10.258 1.00 92.12 86 PRO A O 1
ATOM 606 N N . GLY A 1 87 ? 21.125 2.654 -8.223 1.00 88.44 87 GLY A N 1
ATOM 607 C CA . GLY A 1 87 ? 22.551 2.930 -8.036 1.00 88.44 87 GLY A CA 1
ATOM 608 C C . GLY A 1 87 ? 22.895 4.381 -7.714 1.00 88.44 87 GLY A C 1
ATOM 609 O O . GLY A 1 87 ? 24.075 4.715 -7.609 1.00 88.44 87 GLY A O 1
ATOM 610 N N . THR A 1 88 ? 21.890 5.233 -7.509 1.00 91.75 88 THR A N 1
ATOM 611 C CA . THR A 1 88 ? 22.091 6.611 -7.033 1.00 91.75 88 THR A CA 1
ATOM 612 C C . THR A 1 88 ? 21.971 6.744 -5.509 1.00 91.75 88 THR A C 1
ATOM 614 O O . THR A 1 88 ? 22.260 7.802 -4.951 1.00 91.75 88 THR A O 1
ATOM 617 N N . THR A 1 89 ? 21.624 5.654 -4.815 1.00 89.88 89 THR A N 1
ATOM 618 C CA . THR A 1 89 ? 21.523 5.600 -3.350 1.00 89.88 89 THR A CA 1
ATOM 619 C C . THR A 1 89 ? 22.890 5.548 -2.656 1.00 89.88 89 THR A C 1
ATOM 621 O O . THR A 1 89 ? 23.898 5.108 -3.211 1.00 89.88 89 THR A O 1
ATOM 624 N N . SER A 1 90 ? 22.926 5.916 -1.371 1.00 84.75 90 SER A N 1
ATOM 625 C CA . SER A 1 90 ? 24.122 5.826 -0.516 1.00 84.75 90 SER A CA 1
ATOM 626 C C . SER A 1 90 ? 24.457 4.402 -0.041 1.00 84.75 90 SER A C 1
ATOM 628 O O . SER A 1 90 ? 25.435 4.205 0.680 1.00 84.75 90 SER A O 1
ATOM 630 N N . SER A 1 91 ? 23.669 3.397 -0.443 1.00 82.19 91 SER A N 1
ATOM 631 C CA . SER A 1 91 ? 23.824 1.992 -0.034 1.00 82.19 91 SER A CA 1
ATOM 632 C C . SER A 1 91 ? 25.123 1.339 -0.529 1.00 82.19 91 SER A C 1
ATOM 634 O O . SER A 1 91 ? 25.536 0.305 -0.000 1.00 82.19 91 SER A O 1
ATOM 636 N N . GLY A 1 92 ? 25.747 1.911 -1.566 1.00 79.88 92 GLY A N 1
ATOM 637 C CA . GLY A 1 92 ? 26.899 1.336 -2.263 1.00 79.88 92 GLY A CA 1
ATOM 638 C C . GLY A 1 92 ? 26.546 0.200 -3.230 1.00 79.88 92 GLY A C 1
ATOM 639 O O . GLY A 1 92 ? 27.448 -0.357 -3.855 1.00 79.88 92 GLY A O 1
ATOM 640 N N . ARG A 1 93 ? 25.260 -0.148 -3.379 1.00 89.44 93 ARG A N 1
ATOM 641 C CA . ARG A 1 93 ? 24.782 -1.144 -4.345 1.00 89.44 93 ARG A CA 1
ATOM 642 C C . ARG A 1 93 ? 24.178 -0.454 -5.559 1.00 89.44 93 ARG A C 1
ATOM 644 O O . ARG A 1 93 ? 23.278 0.368 -5.434 1.00 89.44 93 ARG A O 1
ATOM 651 N N . ALA A 1 94 ? 24.647 -0.846 -6.741 1.00 89.25 94 ALA A N 1
ATOM 652 C CA . ALA A 1 94 ? 24.263 -0.231 -8.012 1.00 89.25 94 ALA A CA 1
ATOM 653 C C . ALA A 1 94 ? 22.793 -0.469 -8.417 1.00 89.25 94 ALA A C 1
ATOM 655 O O . ALA A 1 94 ? 22.336 0.108 -9.394 1.00 89.25 94 ALA A O 1
ATOM 656 N N . TRP A 1 95 ? 22.068 -1.322 -7.692 1.00 89.56 95 TRP A N 1
ATOM 657 C CA . TRP A 1 95 ? 20.688 -1.709 -7.993 1.00 89.56 95 TRP A CA 1
ATOM 658 C C . TRP A 1 95 ? 19.668 -1.238 -6.950 1.00 89.56 95 TRP A C 1
ATOM 660 O O . TRP A 1 95 ? 18.474 -1.383 -7.177 1.00 89.56 95 TRP A O 1
ATOM 670 N N . ASP A 1 96 ? 20.104 -0.679 -5.818 1.00 94.00 96 ASP A N 1
ATOM 671 C CA . ASP A 1 96 ? 19.167 -0.148 -4.825 1.00 94.00 96 ASP A CA 1
ATOM 672 C C . ASP A 1 96 ? 18.609 1.200 -5.305 1.00 94.00 96 ASP A C 1
ATOM 674 O O . ASP A 1 96 ? 19.358 2.044 -5.812 1.00 94.00 96 ASP A O 1
ATOM 678 N N . THR A 1 97 ? 17.308 1.398 -5.099 1.00 95.00 97 THR A N 1
ATOM 679 C CA . THR A 1 97 ? 16.535 2.594 -5.470 1.00 95.00 97 THR A CA 1
ATOM 680 C C . THR A 1 97 ? 16.125 3.436 -4.266 1.00 95.00 97 THR A C 1
ATOM 682 O O . THR A 1 97 ? 15.768 4.592 -4.443 1.00 95.00 97 THR A O 1
ATOM 685 N N . SER A 1 98 ? 16.251 2.935 -3.034 1.00 95.19 98 SER A N 1
ATOM 686 C CA . SER A 1 98 ? 16.055 3.744 -1.824 1.00 95.19 98 SER A CA 1
ATOM 687 C C . SER A 1 98 ? 16.985 3.364 -0.665 1.00 95.19 98 SER A C 1
ATOM 689 O O . SER A 1 98 ? 17.799 2.436 -0.742 1.00 95.19 98 SER A O 1
ATOM 691 N N . ASN A 1 99 ? 16.861 4.085 0.452 1.00 93.06 99 ASN A N 1
ATOM 692 C CA . ASN A 1 99 ? 17.549 3.774 1.705 1.00 93.06 99 ASN A CA 1
ATOM 693 C C . ASN A 1 99 ? 16.772 2.811 2.631 1.00 93.06 99 ASN A C 1
ATOM 695 O O . ASN A 1 99 ? 17.325 2.411 3.663 1.00 93.06 99 ASN A O 1
ATOM 699 N N . GLY A 1 100 ? 15.555 2.393 2.275 1.00 92.94 100 GLY A N 1
ATOM 700 C CA . GLY A 1 100 ? 14.665 1.591 3.117 1.00 92.94 100 GLY A CA 1
ATOM 701 C C . GLY A 1 100 ? 14.331 0.221 2.527 1.00 92.94 100 GLY A C 1
ATOM 702 O O . GLY A 1 100 ? 14.978 -0.235 1.589 1.00 92.94 100 GLY A O 1
ATOM 703 N N . LEU A 1 101 ? 13.378 -0.494 3.130 1.00 94.50 101 LEU A N 1
ATOM 704 C CA . LEU A 1 101 ? 12.978 -1.824 2.648 1.00 94.50 101 LEU A CA 1
ATOM 705 C C . LEU A 1 101 ? 12.318 -1.744 1.262 1.00 94.50 101 LEU A C 1
ATOM 707 O O . LEU A 1 101 ? 12.501 -2.637 0.436 1.00 94.50 101 LEU A O 1
ATOM 711 N N . PHE A 1 102 ? 11.574 -0.671 0.997 1.00 96.69 102 PHE A N 1
ATOM 712 C CA . PHE A 1 102 ? 10.946 -0.426 -0.291 1.00 96.69 102 PHE A CA 1
ATOM 713 C C . PHE A 1 102 ? 11.961 0.189 -1.255 1.00 96.69 102 PHE A C 1
ATOM 715 O O . PHE A 1 102 ? 12.192 1.393 -1.231 1.00 96.69 102 PHE A O 1
ATOM 722 N N . GLY A 1 103 ? 12.606 -0.644 -2.075 1.00 94.81 103 GLY A N 1
ATOM 723 C CA . GLY A 1 103 ? 13.634 -0.217 -3.037 1.00 94.81 103 GLY A CA 1
ATOM 724 C C . GLY A 1 103 ? 15.030 -0.801 -2.798 1.00 94.81 103 GLY A C 1
ATOM 725 O O . GLY A 1 103 ? 15.944 -0.561 -3.585 1.00 94.81 103 GLY A O 1
ATOM 726 N N . LYS A 1 104 ? 15.220 -1.613 -1.752 1.00 93.81 104 LYS A N 1
ATOM 727 C CA . LYS A 1 104 ? 16.427 -2.439 -1.600 1.00 93.81 104 LYS A CA 1
ATOM 728 C C . LYS A 1 104 ? 16.212 -3.840 -2.148 1.00 93.81 104 LYS A C 1
ATOM 730 O O . LYS A 1 104 ? 15.144 -4.423 -1.979 1.00 93.81 104 LYS A O 1
ATOM 735 N N . TRP A 1 105 ? 17.259 -4.405 -2.741 1.00 92.94 105 TRP A N 1
ATOM 736 C CA . TRP A 1 105 ? 17.285 -5.835 -3.051 1.00 92.94 105 TRP A CA 1
ATOM 737 C C . TRP A 1 105 ? 17.321 -6.675 -1.768 1.00 92.94 105 TRP A C 1
ATOM 739 O O . TRP A 1 105 ? 18.086 -6.375 -0.844 1.00 92.94 105 TRP A O 1
ATOM 749 N N . ASP A 1 106 ? 16.524 -7.744 -1.729 1.00 90.56 106 ASP A N 1
ATOM 750 C CA . ASP A 1 106 ? 16.447 -8.656 -0.590 1.00 90.56 106 ASP A CA 1
ATOM 751 C C . ASP A 1 106 ? 17.323 -9.907 -0.814 1.00 90.56 106 ASP A C 1
ATOM 753 O O . ASP A 1 106 ? 16.996 -10.751 -1.656 1.00 90.56 106 ASP A O 1
ATOM 757 N N . PRO A 1 107 ? 18.413 -10.093 -0.039 1.00 89.12 107 PRO A N 1
ATOM 758 C CA . PRO A 1 107 ? 19.294 -11.252 -0.175 1.00 89.12 107 PRO A CA 1
ATOM 759 C C . PRO A 1 107 ? 18.670 -12.586 0.232 1.00 89.12 107 PRO A C 1
ATOM 761 O O . PRO A 1 107 ? 19.226 -13.629 -0.105 1.00 89.12 107 PRO A O 1
ATOM 764 N N . LEU A 1 108 ? 17.574 -12.587 0.993 1.00 89.94 108 LEU A N 1
ATOM 765 C CA . LEU A 1 108 ? 16.946 -13.823 1.459 1.00 89.94 108 LEU A CA 1
ATOM 766 C C . LEU A 1 108 ? 15.990 -14.392 0.417 1.00 89.94 108 LEU A C 1
ATOM 768 O O . LEU A 1 108 ? 15.933 -15.606 0.228 1.00 89.94 108 LEU A O 1
ATOM 772 N N . THR A 1 109 ? 15.252 -13.518 -0.262 1.00 90.56 109 THR A N 1
ATOM 773 C CA . THR A 1 109 ? 14.282 -13.914 -1.290 1.00 90.56 109 THR A CA 1
ATOM 774 C C . THR A 1 109 ? 14.841 -13.803 -2.706 1.00 90.56 109 THR A C 1
ATOM 776 O O . THR A 1 109 ? 14.241 -14.346 -3.631 1.00 90.56 109 THR A O 1
ATOM 779 N N . TYR A 1 110 ? 15.997 -13.150 -2.879 1.00 91.44 110 TYR A N 1
ATOM 780 C CA . TYR A 1 110 ? 16.590 -12.819 -4.178 1.00 91.44 110 TYR A CA 1
ATOM 781 C C . TYR A 1 110 ? 15.654 -11.993 -5.072 1.00 91.44 110 TYR A C 1
ATOM 783 O O . TYR A 1 110 ? 15.790 -12.025 -6.294 1.00 91.44 110 TYR A O 1
ATOM 791 N N . ARG A 1 111 ? 14.726 -11.246 -4.467 1.00 93.75 111 ARG A N 1
ATOM 792 C CA . ARG A 1 111 ? 13.778 -10.379 -5.171 1.00 93.75 111 ARG A CA 1
ATOM 793 C C . ARG A 1 111 ? 14.216 -8.917 -5.087 1.00 93.75 111 ARG A C 1
ATOM 795 O O . ARG A 1 111 ? 14.840 -8.502 -4.106 1.00 93.75 111 ARG A O 1
ATOM 802 N N . TYR A 1 112 ? 13.862 -8.124 -6.089 1.00 92.88 112 TYR A N 1
ATOM 803 C CA . TYR A 1 112 ? 13.964 -6.665 -6.054 1.00 92.88 112 TYR A CA 1
ATOM 804 C C . TYR A 1 112 ? 12.666 -6.008 -6.517 1.00 92.88 112 TYR A C 1
ATOM 806 O O . TYR A 1 112 ? 11.934 -6.549 -7.341 1.00 92.88 112 TYR A O 1
ATOM 814 N N . LEU A 1 113 ? 12.397 -4.819 -5.978 1.00 96.56 113 LEU A N 1
ATOM 815 C CA . LEU A 1 113 ? 11.319 -3.958 -6.449 1.00 96.56 113 LEU A CA 1
ATOM 816 C C . LEU A 1 113 ? 11.695 -3.374 -7.815 1.00 96.56 113 LEU A C 1
ATOM 818 O O . LEU A 1 113 ? 12.680 -2.640 -7.920 1.00 96.56 113 LEU A O 1
ATOM 822 N N . THR A 1 114 ? 10.903 -3.672 -8.840 1.00 96.69 114 THR A N 1
ATOM 823 C CA . THR A 1 114 ? 11.196 -3.275 -10.218 1.00 96.69 114 THR A CA 1
ATOM 824 C C . THR A 1 114 ? 11.101 -1.753 -10.392 1.00 96.69 114 THR A C 1
ATOM 826 O O . THR A 1 114 ? 10.036 -1.181 -10.122 1.00 96.69 114 THR A O 1
ATOM 829 N N . PRO A 1 115 ? 12.177 -1.068 -10.829 1.00 93.75 115 PRO A N 1
ATOM 830 C CA . PRO A 1 115 ? 12.149 0.349 -11.166 1.00 93.75 115 PRO A CA 1
ATOM 831 C C . PRO A 1 115 ? 11.341 0.588 -12.447 1.00 93.75 115 PRO A C 1
ATOM 833 O O . PRO A 1 115 ? 11.098 -0.327 -13.228 1.00 93.75 115 PRO A O 1
ATOM 836 N N . ASP A 1 116 ? 10.924 1.832 -12.661 1.00 91.50 116 ASP A N 1
ATOM 837 C CA . ASP A 1 116 ? 10.267 2.208 -13.913 1.00 91.50 116 ASP A CA 1
ATOM 838 C C . ASP A 1 116 ? 11.202 1.992 -15.120 1.00 91.50 116 ASP A C 1
ATOM 840 O O . ASP A 1 116 ? 12.408 2.248 -15.042 1.00 91.50 116 ASP A O 1
ATOM 844 N N . GLY A 1 117 ? 10.641 1.498 -16.225 1.00 88.50 117 GLY A N 1
ATOM 845 C CA . GLY A 1 117 ? 11.364 1.224 -17.469 1.00 88.50 117 GLY A CA 1
ATOM 846 C C . GLY A 1 117 ? 12.320 0.022 -17.460 1.00 88.50 117 GLY A C 1
ATOM 847 O O . GLY A 1 117 ? 13.080 -0.129 -18.417 1.00 88.50 117 GLY A O 1
ATOM 848 N N . ASP A 1 118 ? 12.316 -0.822 -16.422 1.00 92.62 118 ASP A N 1
ATOM 849 C CA . ASP A 1 118 ? 13.090 -2.071 -16.421 1.00 92.62 118 ASP A CA 1
ATOM 850 C C . ASP A 1 118 ? 12.599 -3.030 -17.524 1.00 92.62 118 ASP A C 1
ATOM 852 O O . ASP A 1 118 ? 11.403 -3.141 -17.792 1.00 92.62 118 ASP A O 1
ATOM 856 N N . GLU A 1 119 ? 13.522 -3.761 -18.152 1.00 91.00 119 GLU A N 1
ATOM 857 C CA . GLU A 1 119 ? 13.193 -4.760 -19.176 1.00 91.00 119 GLU A CA 1
ATOM 858 C C . GLU A 1 119 ? 12.464 -5.975 -18.585 1.00 91.00 119 GLU A C 1
ATOM 860 O O . GLU A 1 119 ? 11.786 -6.707 -19.313 1.00 91.00 119 GLU A O 1
ATOM 865 N N . ARG A 1 120 ? 12.612 -6.214 -17.274 1.00 91.62 120 ARG A N 1
ATOM 866 C CA . ARG A 1 120 ? 11.994 -7.342 -16.581 1.00 91.62 120 ARG A CA 1
ATOM 867 C C . ARG A 1 120 ? 11.246 -6.896 -15.327 1.00 91.62 120 ARG A C 1
ATOM 869 O O . ARG A 1 120 ? 11.823 -6.322 -14.409 1.00 91.62 120 ARG A O 1
ATOM 876 N N . LEU A 1 121 ? 9.979 -7.298 -15.242 1.00 96.56 121 LEU A N 1
ATOM 877 C CA . LEU A 1 121 ? 9.224 -7.260 -13.994 1.00 96.56 121 LEU A CA 1
ATOM 878 C C . LEU A 1 121 ? 9.682 -8.405 -13.075 1.00 96.56 121 LEU A C 1
ATOM 880 O O . LEU A 1 121 ? 9.654 -9.575 -13.467 1.00 96.56 121 LEU A O 1
ATOM 884 N N . ASP A 1 122 ? 10.138 -8.053 -11.875 1.00 95.94 122 ASP A N 1
ATOM 885 C CA . ASP A 1 122 ? 10.410 -8.969 -10.771 1.00 95.94 122 ASP A CA 1
ATOM 886 C C . ASP A 1 122 ? 9.353 -8.801 -9.681 1.00 95.94 122 ASP A C 1
ATOM 888 O O . ASP A 1 122 ? 8.463 -9.637 -9.603 1.00 95.94 122 ASP A O 1
ATOM 892 N N . LEU A 1 123 ? 9.412 -7.745 -8.862 1.00 97.38 123 LEU A N 1
ATOM 893 C CA . LEU A 1 123 ? 8.304 -7.360 -7.983 1.00 97.38 123 LEU A CA 1
ATOM 894 C C . LEU A 1 123 ? 7.689 -6.051 -8.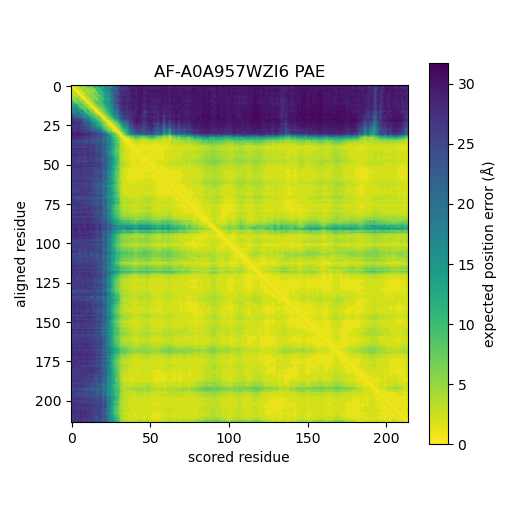467 1.00 97.38 123 LEU A C 1
ATOM 896 O O . LEU A 1 123 ? 8.341 -5.001 -8.451 1.00 97.38 123 LEU A O 1
ATOM 900 N N . SER A 1 124 ? 6.405 -6.108 -8.804 1.00 98.25 124 SER A N 1
ATOM 901 C CA . SER A 1 124 ? 5.535 -4.932 -8.787 1.00 98.25 124 SER A CA 1
ATOM 902 C C . SER A 1 124 ? 5.340 -4.394 -7.359 1.00 98.25 124 SER A C 1
ATOM 904 O O . SER A 1 124 ? 5.644 -5.071 -6.371 1.00 98.25 124 SER A O 1
ATOM 906 N N . THR A 1 125 ? 4.797 -3.181 -7.219 1.00 98.44 125 THR A N 1
ATOM 907 C CA . THR A 1 125 ? 4.409 -2.628 -5.907 1.00 98.44 125 THR A CA 1
ATOM 908 C C . THR A 1 125 ? 3.347 -3.504 -5.228 1.00 98.44 125 THR A C 1
ATOM 910 O O . THR A 1 125 ? 3.449 -3.763 -4.028 1.00 98.44 125 THR A O 1
ATOM 913 N N . ALA A 1 126 ? 2.377 -4.033 -5.984 1.00 98.50 126 ALA A N 1
ATOM 914 C CA . ALA A 1 126 ? 1.357 -4.940 -5.456 1.00 98.50 126 ALA A CA 1
ATOM 915 C C . ALA A 1 126 ? 1.971 -6.253 -4.936 1.00 98.50 126 ALA A C 1
ATOM 917 O O . ALA A 1 126 ? 1.713 -6.645 -3.798 1.00 98.50 126 ALA A O 1
ATOM 918 N N . GLU A 1 127 ? 2.856 -6.902 -5.700 1.00 97.81 127 GLU A N 1
ATOM 919 C CA . GLU A 1 127 ? 3.538 -8.122 -5.234 1.00 97.81 127 GLU A CA 1
ATOM 920 C C . GLU A 1 127 ? 4.453 -7.871 -4.042 1.00 97.81 127 GLU A C 1
ATOM 922 O O . GLU A 1 127 ? 4.558 -8.716 -3.151 1.00 97.81 127 GLU A O 1
ATOM 927 N N . TRP A 1 128 ? 5.122 -6.717 -4.008 1.00 97.88 128 TRP A N 1
ATOM 928 C CA . TRP A 1 128 ? 5.934 -6.330 -2.864 1.00 97.88 128 TRP A CA 1
ATOM 929 C C . TRP A 1 128 ? 5.072 -6.266 -1.596 1.00 97.88 128 TRP A C 1
ATOM 931 O O . TRP A 1 128 ? 5.477 -6.810 -0.568 1.00 97.88 128 TRP A O 1
ATOM 941 N N . LEU A 1 129 ? 3.856 -5.709 -1.667 1.00 98.19 129 LEU A N 1
ATOM 942 C CA . LEU A 1 129 ? 2.911 -5.707 -0.543 1.00 98.19 129 LEU A CA 1
ATOM 943 C C . LEU A 1 129 ? 2.383 -7.103 -0.211 1.00 98.19 129 LEU A C 1
ATOM 945 O O . LEU A 1 129 ? 2.337 -7.458 0.965 1.00 98.19 129 LEU A O 1
ATOM 949 N N . MET A 1 130 ? 2.052 -7.925 -1.206 1.00 98.19 130 MET A N 1
ATOM 950 C CA . MET A 1 130 ? 1.629 -9.312 -0.967 1.00 98.19 130 MET A CA 1
ATOM 951 C C . MET A 1 130 ? 2.715 -10.124 -0.245 1.00 98.19 130 MET A C 1
ATOM 953 O O . MET A 1 130 ? 2.422 -10.938 0.632 1.00 98.19 130 MET A O 1
ATOM 957 N N . LEU A 1 131 ? 3.988 -9.887 -0.577 1.00 96.00 131 LEU A N 1
ATOM 958 C CA . LEU A 1 131 ? 5.126 -10.623 -0.027 1.00 96.00 131 LEU A CA 1
ATOM 959 C C . LEU A 1 131 ? 5.620 -10.073 1.319 1.00 96.00 131 LEU A C 1
ATOM 961 O O . LEU A 1 131 ? 5.971 -10.847 2.219 1.00 96.00 131 LEU A O 1
ATOM 965 N N . LEU A 1 132 ? 5.726 -8.749 1.445 1.00 96.06 132 LEU A N 1
ATOM 966 C CA . LEU A 1 132 ? 6.380 -8.062 2.564 1.00 96.06 132 LEU A CA 1
ATOM 967 C C . LEU A 1 132 ? 5.405 -7.305 3.467 1.00 96.06 132 LEU A C 1
ATOM 969 O O . LEU A 1 132 ? 5.787 -6.978 4.589 1.00 96.06 132 LEU A O 1
ATOM 973 N N . GLY A 1 133 ? 4.150 -7.120 3.054 1.00 96.38 133 GLY A N 1
ATOM 974 C CA . GLY A 1 133 ? 3.069 -6.519 3.844 1.00 96.38 133 GLY A CA 1
ATOM 975 C C . GLY A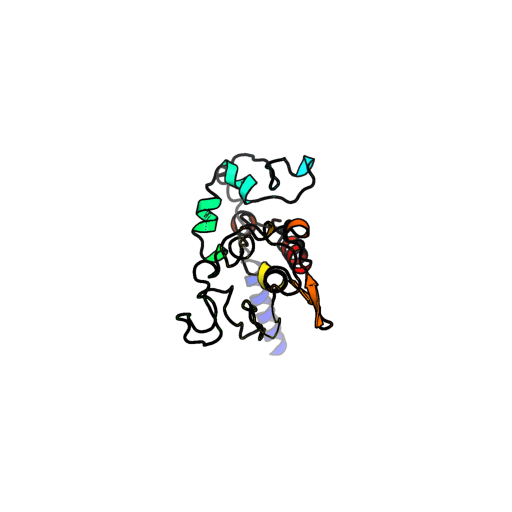 1 133 ? 2.971 -7.053 5.281 1.00 96.38 133 GLY A C 1
ATOM 976 O O . GLY A 1 133 ? 2.899 -6.258 6.222 1.00 96.38 133 GLY A O 1
ATOM 977 N N . PRO A 1 134 ? 3.043 -8.381 5.512 1.00 95.94 134 PRO A N 1
ATOM 978 C CA . PRO A 1 134 ? 3.011 -8.946 6.865 1.00 95.94 134 PRO A CA 1
ATOM 979 C C . PRO A 1 134 ? 4.182 -8.525 7.769 1.00 95.94 134 PRO A C 1
ATOM 981 O O . PRO A 1 134 ? 4.154 -8.781 8.965 1.00 95.94 134 PRO A O 1
ATOM 984 N N . ARG A 1 135 ? 5.232 -7.903 7.217 1.00 94.19 135 ARG A N 1
ATOM 985 C CA . ARG A 1 135 ? 6.438 -7.466 7.941 1.00 94.19 135 ARG A CA 1
ATOM 986 C C . ARG A 1 135 ? 6.524 -5.946 8.113 1.00 94.19 135 ARG A C 1
ATOM 988 O O . ARG A 1 135 ? 7.518 -5.463 8.651 1.00 94.19 135 ARG A O 1
ATOM 995 N N . VAL A 1 136 ? 5.530 -5.197 7.638 1.00 95.69 136 VAL A N 1
ATOM 996 C CA . VAL A 1 136 ? 5.520 -3.727 7.646 1.00 95.69 136 VAL A CA 1
ATOM 997 C C . VAL A 1 136 ? 4.213 -3.193 8.222 1.00 95.69 136 VAL A C 1
ATOM 999 O O . VAL A 1 136 ? 3.207 -3.901 8.232 1.00 95.69 136 VAL A O 1
ATOM 1002 N N . ALA A 1 137 ? 4.218 -1.944 8.689 1.00 95.94 137 ALA A N 1
ATOM 1003 C CA . ALA A 1 137 ? 3.055 -1.337 9.337 1.00 95.94 137 ALA A CA 1
ATOM 1004 C C . ALA A 1 137 ? 1.957 -0.883 8.355 1.00 95.94 137 ALA A C 1
ATOM 1006 O O . ALA A 1 137 ? 0.845 -0.612 8.790 1.00 95.94 137 ALA A O 1
ATOM 1007 N N . GLY A 1 138 ? 2.249 -0.818 7.051 1.00 97.50 138 GLY A N 1
ATOM 1008 C CA . GLY A 1 138 ? 1.414 -0.128 6.061 1.00 97.50 138 GLY A CA 1
ATOM 1009 C C . GLY A 1 138 ? 1.750 1.367 5.971 1.00 97.50 138 GLY A C 1
ATOM 1010 O O . GLY A 1 138 ? 2.721 1.822 6.577 1.00 97.50 138 GLY A O 1
ATOM 1011 N N . GLY A 1 139 ? 0.965 2.128 5.206 1.00 97.81 139 GLY A N 1
ATOM 1012 C CA . GLY A 1 139 ? 1.284 3.513 4.839 1.00 97.81 139 GLY A CA 1
ATOM 1013 C C . GLY A 1 139 ? 2.420 3.607 3.812 1.00 97.81 139 GLY A C 1
ATOM 1014 O O . GLY A 1 139 ? 2.807 2.602 3.217 1.00 97.81 139 GLY A O 1
ATOM 1015 N N . GLY A 1 140 ? 2.942 4.817 3.583 1.00 97.94 140 GLY A N 1
ATOM 1016 C CA . GLY A 1 140 ? 4.046 5.069 2.645 1.00 97.94 140 GLY A CA 1
ATOM 1017 C C . GLY A 1 140 ? 3.820 4.392 1.283 1.00 97.94 140 GLY A C 1
ATOM 1018 O O . GLY A 1 140 ? 2.829 4.707 0.623 1.00 97.94 140 GLY A O 1
ATOM 1019 N N . PRO A 1 141 ? 4.663 3.431 0.863 1.00 98.12 141 PRO A N 1
ATOM 1020 C CA . PRO A 1 141 ? 4.538 2.755 -0.431 1.00 98.12 141 PRO A CA 1
ATOM 1021 C C . PRO A 1 141 ? 3.305 1.853 -0.553 1.00 98.12 141 PRO A C 1
ATOM 1023 O O . PRO A 1 141 ? 3.027 1.337 -1.630 1.00 98.12 141 PRO A O 1
ATOM 1026 N N . ALA A 1 142 ? 2.570 1.635 0.539 1.00 98.31 142 ALA A N 1
ATOM 1027 C C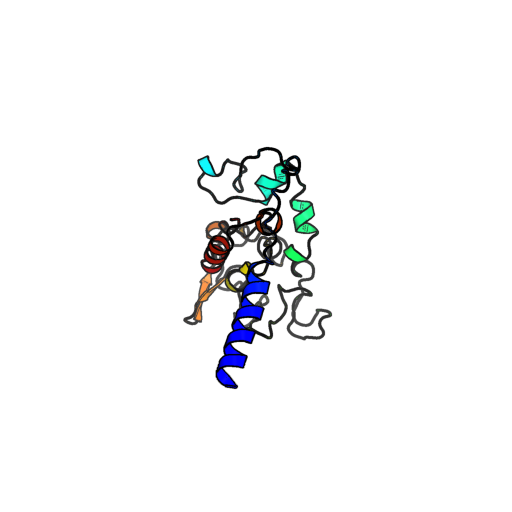A . ALA A 1 142 ? 1.307 0.913 0.536 1.00 98.31 142 ALA A CA 1
ATOM 1028 C C . ALA A 1 142 ? 0.090 1.805 0.238 1.00 98.31 142 ALA A C 1
ATOM 1030 O O . ALA A 1 142 ? -1.003 1.278 0.043 1.00 98.31 142 ALA A O 1
ATOM 1031 N N . THR A 1 143 ? 0.271 3.132 0.211 1.00 98.50 143 THR A N 1
ATOM 1032 C CA . THR A 1 143 ? -0.780 4.132 -0.063 1.00 98.50 143 THR A CA 1
ATOM 1033 C C . THR A 1 143 ? -0.395 5.134 -1.150 1.00 98.50 143 THR A C 1
ATOM 1035 O O . THR A 1 143 ? -1.273 5.713 -1.790 1.00 98.50 143 THR A O 1
ATOM 1038 N N . THR A 1 144 ? 0.904 5.342 -1.361 1.00 98.62 144 THR A N 1
ATOM 1039 C CA . THR A 1 144 ? 1.466 6.440 -2.150 1.00 98.62 144 THR A CA 1
ATOM 1040 C C . THR A 1 144 ? 2.414 5.897 -3.217 1.00 98.62 144 THR A C 1
ATOM 1042 O O . THR A 1 144 ? 3.265 5.053 -2.936 1.00 98.62 144 THR A O 1
ATOM 1045 N N . ALA A 1 145 ? 2.260 6.393 -4.440 1.00 98.31 145 ALA A N 1
ATOM 1046 C CA . ALA A 1 145 ? 3.116 6.104 -5.578 1.00 98.31 145 ALA A CA 1
ATOM 1047 C C . ALA A 1 145 ? 4.515 6.715 -5.403 1.00 98.31 145 ALA A C 1
ATOM 1049 O O . ALA A 1 145 ? 4.718 7.658 -4.636 1.00 98.31 145 ALA A O 1
ATOM 1050 N N . ARG A 1 146 ? 5.484 6.237 -6.184 1.00 97.31 146 ARG A N 1
ATOM 1051 C CA . ARG A 1 146 ? 6.872 6.737 -6.199 1.00 97.31 146 ARG A CA 1
ATOM 1052 C C . ARG A 1 146 ? 6.963 8.218 -6.568 1.00 97.31 146 ARG A C 1
ATOM 1054 O O . ARG A 1 146 ? 7.888 8.893 -6.126 1.00 97.31 146 ARG A O 1
ATOM 1061 N N . ALA A 1 147 ? 6.015 8.725 -7.357 1.00 96.19 147 ALA A N 1
ATOM 1062 C CA . ALA A 1 147 ? 5.925 10.137 -7.732 1.00 96.19 147 ALA A CA 1
ATOM 1063 C C . ALA A 1 147 ? 5.175 11.014 -6.703 1.00 96.19 147 ALA A C 1
ATOM 1065 O O . ALA A 1 147 ? 5.198 12.242 -6.812 1.00 96.19 147 ALA A O 1
ATOM 1066 N N . GLY A 1 148 ? 4.598 10.408 -5.658 1.00 97.06 148 GLY A N 1
ATOM 1067 C CA . GLY A 1 148 ? 3.998 11.098 -4.514 1.00 97.06 148 GLY A CA 1
ATOM 1068 C C . GLY A 1 148 ? 2.471 11.205 -4.537 1.00 97.06 148 GLY A C 1
ATOM 1069 O O . GLY A 1 148 ? 1.885 11.588 -3.525 1.00 97.06 148 GLY A O 1
ATOM 1070 N N . GLU A 1 149 ? 1.800 10.864 -5.639 1.00 97.94 149 GLU A N 1
ATOM 1071 C CA . GLU A 1 149 ? 0.337 10.760 -5.673 1.00 97.94 149 GLU A CA 1
ATOM 1072 C C . GLU A 1 149 ? -0.194 9.514 -4.936 1.00 97.94 149 GLU A C 1
ATOM 1074 O O . GLU A 1 149 ? 0.531 8.534 -4.764 1.00 97.94 149 GLU A O 1
ATOM 1079 N N . PRO A 1 150 ? -1.470 9.496 -4.510 1.00 98.50 150 PRO A N 1
ATOM 1080 C CA . PRO A 1 150 ? -2.100 8.277 -4.010 1.00 98.50 150 PRO A CA 1
ATOM 1081 C C . PRO A 1 150 ? -2.089 7.164 -5.063 1.00 98.50 150 PRO A C 1
ATOM 1083 O O . PRO A 1 150 ? -2.383 7.417 -6.231 1.00 98.50 150 PRO A O 1
ATOM 1086 N N . LEU A 1 151 ? -1.855 5.918 -4.647 1.00 98.69 151 LEU A N 1
ATOM 1087 C CA . LEU A 1 151 ? -1.882 4.759 -5.552 1.00 98.69 151 LEU A CA 1
ATOM 1088 C C . LEU A 1 151 ? -3.231 4.611 -6.276 1.00 98.69 151 LEU A C 1
ATOM 1090 O O . LEU A 1 151 ? -3.275 4.251 -7.448 1.00 98.69 151 LEU A O 1
ATOM 1094 N N . THR A 1 152 ? -4.333 4.970 -5.613 1.00 98.31 152 THR A N 1
ATOM 1095 C CA . THR A 1 152 ? -5.693 4.960 -6.185 1.00 98.31 152 THR A CA 1
ATOM 1096 C C . THR A 1 152 ? -5.910 5.977 -7.306 1.00 98.31 152 THR A C 1
ATOM 1098 O O . THR A 1 152 ? -6.887 5.862 -8.047 1.00 98.31 152 THR A O 1
ATOM 1101 N N . ALA A 1 153 ? -5.014 6.958 -7.464 1.00 98.44 153 ALA A N 1
ATOM 1102 C CA . ALA A 1 153 ? -5.038 7.903 -8.577 1.00 98.44 153 ALA A CA 1
ATOM 1103 C C . ALA A 1 153 ? -4.323 7.372 -9.833 1.00 98.44 153 ALA A C 1
ATOM 1105 O O . ALA A 1 153 ? -4.460 7.970 -10.904 1.00 98.44 153 ALA A O 1
ATOM 1106 N N . LEU A 1 154 ? -3.569 6.272 -9.724 1.00 98.38 154 LEU A N 1
ATOM 1107 C CA . LEU A 1 154 ? -2.893 5.656 -10.859 1.00 98.38 154 LEU A CA 1
ATOM 1108 C C . LEU A 1 154 ? -3.882 4.864 -11.719 1.00 98.38 154 LEU A C 1
ATOM 1110 O O . LEU A 1 154 ? -4.732 4.134 -11.212 1.00 98.38 154 LEU A O 1
ATOM 1114 N N . ALA A 1 155 ? -3.740 4.970 -13.040 1.00 98.44 155 ALA A N 1
ATOM 1115 C CA . ALA A 1 155 ? -4.489 4.124 -13.959 1.00 98.44 155 ALA A CA 1
ATOM 1116 C C . ALA A 1 155 ? -3.903 2.695 -13.972 1.00 98.44 155 ALA A C 1
ATOM 1118 O O . ALA A 1 155 ? -2.673 2.548 -14.003 1.00 98.44 155 ALA A O 1
ATOM 1119 N N . PRO A 1 156 ? -4.746 1.646 -14.009 1.00 98.56 156 PRO A N 1
ATOM 1120 C CA . PRO A 1 156 ? -4.276 0.276 -14.179 1.00 98.56 156 PRO A CA 1
ATOM 1121 C C . PRO A 1 156 ? -3.504 0.120 -15.495 1.00 98.56 156 PRO A C 1
ATOM 1123 O O . PRO A 1 156 ? -4.051 0.378 -16.571 1.00 98.56 156 PRO A O 1
ATOM 1126 N N . ASP A 1 157 ? -2.246 -0.316 -15.421 1.00 97.69 157 ASP A N 1
ATOM 1127 C CA . ASP A 1 157 ? -1.386 -0.518 -16.587 1.00 97.69 157 ASP A CA 1
ATOM 1128 C C . ASP A 1 157 ? -0.395 -1.665 -16.344 1.00 97.69 157 ASP A C 1
ATOM 1130 O O . ASP A 1 157 ? 0.502 -1.579 -15.511 1.00 97.69 157 ASP A O 1
ATOM 1134 N N . ALA A 1 158 ? -0.516 -2.734 -17.134 1.00 97.19 158 ALA A N 1
ATOM 1135 C CA . ALA A 1 158 ? 0.360 -3.901 -17.049 1.00 97.19 158 ALA A CA 1
ATOM 1136 C C . ALA A 1 158 ? 1.837 -3.585 -17.368 1.00 97.19 158 ALA A C 1
ATOM 1138 O O . ALA A 1 158 ? 2.706 -4.391 -17.044 1.00 97.19 158 ALA A O 1
ATOM 1139 N N . ALA A 1 159 ? 2.129 -2.451 -18.015 1.00 96.12 159 ALA A N 1
ATOM 1140 C CA . ALA A 1 159 ? 3.494 -1.998 -18.276 1.00 96.12 159 ALA A CA 1
ATOM 1141 C C . ALA A 1 159 ? 4.103 -1.194 -17.114 1.00 96.12 159 ALA A C 1
ATOM 1143 O O . ALA A 1 159 ? 5.319 -1.010 -17.081 1.00 96.12 159 ALA A O 1
ATOM 1144 N N . ASN A 1 160 ? 3.288 -0.723 -16.166 1.00 97.38 160 ASN A N 1
ATOM 1145 C CA . ASN A 1 160 ? 3.750 0.063 -15.030 1.00 97.38 160 ASN A CA 1
ATOM 1146 C C . ASN A 1 160 ? 3.971 -0.851 -13.806 1.00 97.38 160 ASN A C 1
ATOM 1148 O O . ASN A 1 160 ? 3.019 -1.476 -13.331 1.00 97.38 160 ASN A O 1
ATOM 1152 N N . PRO A 1 161 ? 5.185 -0.928 -13.226 1.00 97.88 161 PRO A N 1
ATOM 1153 C CA . PRO A 1 161 ? 5.444 -1.755 -12.043 1.00 97.88 161 PRO A CA 1
ATOM 1154 C C . PRO A 1 161 ? 4.652 -1.325 -10.795 1.00 97.88 161 PRO A C 1
ATOM 1156 O O . PRO A 1 161 ? 4.538 -2.105 -9.852 1.00 97.88 161 PRO A O 1
ATOM 1159 N N . GLU A 1 162 ? 4.094 -0.113 -10.754 1.00 98.38 162 GLU A N 1
ATOM 1160 C CA . GLU A 1 162 ? 3.238 0.356 -9.657 1.00 98.38 162 GLU A CA 1
ATOM 1161 C C . GLU A 1 162 ? 1.763 -0.025 -9.825 1.00 98.38 162 GLU A C 1
ATOM 1163 O O . GLU A 1 162 ? 1.019 0.008 -8.847 1.00 98.38 162 GLU A O 1
ATOM 1168 N N . THR A 1 163 ? 1.337 -0.415 -11.030 1.00 98.50 163 THR A N 1
ATOM 1169 C CA . THR A 1 163 ? -0.046 -0.818 -11.342 1.00 98.50 163 THR A CA 1
ATOM 1170 C C . THR A 1 163 ? -0.107 -2.104 -12.161 1.00 98.50 163 THR A C 1
ATOM 1172 O O . THR A 1 163 ? -0.975 -2.277 -13.016 1.00 98.50 163 THR A O 1
ATOM 1175 N N . SER A 1 164 ? 0.789 -3.045 -11.861 1.00 98.31 164 SER A N 1
ATOM 1176 C CA . SER A 1 164 ? 0.817 -4.380 -12.459 1.00 98.31 164 SER A CA 1
ATOM 1177 C C . SER A 1 164 ? 0.977 -5.478 -11.410 1.00 98.31 164 SER A C 1
ATOM 1179 O O . SER A 1 164 ? 1.277 -5.211 -10.249 1.00 98.31 164 SER A O 1
ATOM 1181 N N . LEU A 1 165 ? 0.749 -6.719 -11.835 1.00 98.19 165 LEU A N 1
ATOM 1182 C CA . LEU A 1 165 ? 0.938 -7.936 -11.054 1.00 98.19 165 LEU A CA 1
ATOM 1183 C C . LEU A 1 165 ? 1.549 -9.013 -11.956 1.00 98.19 165 LEU A C 1
ATOM 1185 O O . LEU A 1 165 ? 0.961 -9.348 -12.990 1.00 98.19 165 LEU A O 1
ATOM 1189 N N . LEU A 1 166 ? 2.705 -9.557 -11.568 1.00 96.75 166 LEU A N 1
ATOM 1190 C CA . LEU A 1 166 ? 3.290 -10.742 -12.186 1.00 96.75 166 LEU A CA 1
ATOM 1191 C C . LEU A 1 166 ? 2.691 -12.011 -11.566 1.00 96.75 166 LEU A C 1
ATOM 1193 O O . LEU A 1 166 ? 2.755 -12.245 -10.360 1.00 96.75 166 LEU A O 1
ATOM 1197 N N . HIS A 1 167 ? 2.136 -12.867 -12.416 1.00 94.88 167 HIS A N 1
ATOM 1198 C CA . HIS A 1 167 ? 1.581 -14.159 -12.031 1.00 94.88 167 HIS A CA 1
ATOM 1199 C C . HIS A 1 167 ? 2.648 -15.251 -12.041 1.00 94.88 167 HIS A C 1
ATOM 1201 O O . HIS A 1 167 ? 3.675 -15.161 -12.715 1.00 94.88 167 HIS A O 1
ATOM 1207 N N . ALA A 1 168 ? 2.381 -16.346 -11.327 1.00 92.00 168 ALA A N 1
ATOM 1208 C CA . ALA A 1 168 ? 3.308 -17.476 -11.227 1.00 92.00 168 ALA A CA 1
ATOM 1209 C C . ALA A 1 168 ? 3.604 -18.166 -12.577 1.00 92.00 168 ALA A C 1
ATOM 1211 O O . ALA A 1 168 ? 4.630 -18.832 -12.712 1.00 92.00 168 ALA A O 1
ATOM 1212 N N . ASP A 1 169 ? 2.722 -18.022 -13.569 1.00 95.31 169 ASP A N 1
ATOM 1213 C CA . ASP A 1 169 ? 2.912 -18.519 -14.937 1.00 95.31 169 ASP A CA 1
ATOM 1214 C C . ASP A 1 169 ? 3.701 -17.549 -15.840 1.00 95.31 169 ASP A C 1
ATOM 1216 O O . ASP A 1 169 ? 3.982 -17.869 -16.996 1.00 95.31 169 ASP A O 1
ATOM 1220 N N . GLY A 1 170 ? 4.097 -16.389 -15.306 1.00 94.62 170 GLY A N 1
ATOM 1221 C CA . GLY A 1 170 ? 4.828 -15.340 -16.007 1.00 94.62 170 GLY A CA 1
ATOM 1222 C C . GLY A 1 170 ? 3.943 -14.332 -16.743 1.00 94.62 170 GLY A C 1
ATOM 1223 O O . GLY A 1 170 ? 4.483 -13.425 -17.376 1.00 94.62 170 GLY A O 1
ATOM 1224 N N . ALA A 1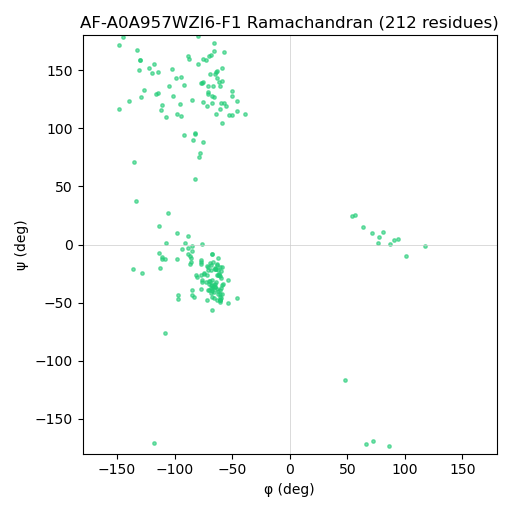 171 ? 2.614 -14.464 -16.690 1.00 96.69 171 ALA A N 1
ATOM 1225 C CA . ALA A 1 171 ? 1.718 -13.446 -17.226 1.00 96.69 171 ALA A CA 1
ATOM 1226 C C . ALA A 1 171 ? 1.776 -12.172 -16.372 1.00 96.69 171 ALA A C 1
ATOM 1228 O O . ALA A 1 171 ? 1.921 -12.241 -15.155 1.00 96.69 171 ALA A O 1
ATOM 1229 N N . VAL A 1 172 ? 1.616 -11.008 -17.003 1.00 97.94 172 VAL A N 1
ATOM 1230 C CA . VAL A 1 172 ? 1.499 -9.721 -16.305 1.00 97.94 172 VAL A CA 1
ATOM 1231 C C . VAL A 1 172 ? 0.124 -9.139 -16.583 1.00 97.94 172 VAL A C 1
ATOM 1233 O O . VAL A 1 172 ? -0.294 -9.053 -17.740 1.00 97.94 172 VAL A O 1
ATOM 1236 N N . THR A 1 173 ? -0.585 -8.744 -15.531 1.00 98.25 173 THR A N 1
ATOM 1237 C CA . THR A 1 173 ? -1.876 -8.054 -15.638 1.00 98.25 173 THR A CA 1
ATOM 1238 C C . THR A 1 173 ? -1.798 -6.671 -15.022 1.00 98.25 173 THR A C 1
ATOM 1240 O O . THR A 1 173 ? -0.977 -6.430 -14.142 1.00 98.25 173 THR A O 1
ATOM 1243 N N . ALA A 1 174 ? -2.674 -5.772 -15.466 1.00 98.56 174 ALA A N 1
ATOM 1244 C CA . ALA A 1 174 ? -2.883 -4.504 -14.785 1.00 98.56 174 ALA A CA 1
ATOM 1245 C C . ALA A 1 174 ? -3.479 -4.748 -13.386 1.00 98.56 174 ALA A C 1
ATOM 1247 O O . ALA A 1 174 ? -4.246 -5.694 -13.193 1.00 98.56 174 ALA A O 1
ATOM 1248 N N . TRP A 1 175 ? -3.115 -3.895 -12.438 1.00 98.75 175 TRP A N 1
ATOM 1249 C CA . TRP A 1 175 ? -3.593 -3.869 -11.062 1.00 98.75 175 TRP A CA 1
ATOM 1250 C C . TRP A 1 175 ? -4.378 -2.579 -10.828 1.00 98.75 175 TRP A C 1
ATOM 1252 O O . TRP A 1 175 ? -3.885 -1.496 -11.151 1.00 98.75 175 TRP A O 1
ATOM 1262 N N . ASP A 1 176 ? -5.583 -2.692 -10.269 1.00 98.69 176 ASP A N 1
ATOM 1263 C CA . ASP A 1 176 ? -6.418 -1.543 -9.918 1.00 98.69 176 ASP A CA 1
ATOM 1264 C C . ASP A 1 176 ? -6.473 -1.346 -8.402 1.00 98.69 176 ASP A C 1
ATOM 1266 O O . ASP A 1 176 ? -7.112 -2.101 -7.667 1.00 98.69 176 ASP A O 1
ATOM 1270 N N . TRP A 1 177 ? -5.830 -0.275 -7.935 1.00 98.56 177 TRP A N 1
ATOM 1271 C CA . TRP A 1 177 ? -5.819 0.106 -6.525 1.00 98.56 177 TRP A CA 1
ATOM 1272 C C . TRP A 1 177 ? -7.199 0.497 -5.984 1.00 98.56 177 TRP A C 1
ATOM 1274 O O . TRP A 1 177 ? -7.409 0.452 -4.772 1.00 98.56 177 TRP A O 1
ATOM 1284 N N . ASN A 1 178 ? -8.152 0.867 -6.847 1.00 98.12 178 ASN A N 1
ATOM 1285 C CA . ASN A 1 178 ? -9.531 1.130 -6.432 1.00 98.12 178 ASN A CA 1
ATOM 1286 C C . ASN A 1 178 ? -10.302 -0.163 -6.133 1.00 98.12 178 ASN A C 1
ATOM 1288 O O . ASN A 1 178 ? -11.249 -0.123 -5.350 1.00 98.12 178 ASN A O 1
ATOM 1292 N N . GLU A 1 179 ? -9.902 -1.296 -6.720 1.00 98.06 179 GLU A N 1
ATOM 1293 C CA . GLU A 1 179 ? -10.499 -2.605 -6.433 1.00 98.06 179 GLU A CA 1
ATOM 1294 C C . GLU A 1 179 ? -9.880 -3.238 -5.181 1.00 98.06 179 GLU A C 1
ATOM 1296 O O . GLU A 1 179 ? -10.607 -3.704 -4.305 1.00 98.06 179 GLU A O 1
ATOM 1301 N N . SER A 1 180 ? -8.549 -3.208 -5.058 1.00 98.44 180 SER A N 1
ATOM 1302 C CA . SER A 1 180 ? -7.838 -3.789 -3.908 1.00 98.44 180 SER A CA 1
ATOM 1303 C C . SER A 1 180 ? -7.946 -2.966 -2.625 1.00 98.44 180 SER A C 1
ATOM 1305 O O . SER A 1 180 ? -7.744 -3.474 -1.518 1.00 98.44 180 SER A O 1
ATOM 1307 N N . GLY A 1 181 ? -8.173 -1.659 -2.770 1.00 98.31 181 GLY A N 1
ATOM 1308 C CA . GLY A 1 181 ? -7.846 -0.686 -1.738 1.00 98.31 181 GLY A CA 1
ATOM 1309 C C . GLY A 1 181 ? -6.335 -0.570 -1.517 1.00 98.31 181 GLY A C 1
ATOM 1310 O O . GLY A 1 181 ? -5.519 -1.129 -2.255 1.00 98.31 181 GLY A O 1
ATOM 1311 N N . VAL A 1 182 ? -5.968 0.166 -0.472 1.00 98.44 182 VAL A N 1
ATOM 1312 C CA . VAL A 1 182 ? -4.585 0.414 -0.042 1.00 98.44 182 VAL A CA 1
ATOM 1313 C C . VAL A 1 182 ? -4.404 -0.047 1.400 1.00 98.44 182 VAL A C 1
ATOM 1315 O O . VAL A 1 182 ? -5.360 -0.028 2.172 1.00 98.44 182 VAL A O 1
ATOM 1318 N N . ALA A 1 183 ? -3.186 -0.436 1.779 1.00 98.25 183 ALA A N 1
ATOM 1319 C CA . ALA A 1 183 ? -2.893 -0.788 3.167 1.00 98.25 183 ALA A CA 1
ATOM 1320 C C . ALA A 1 183 ? -2.402 0.459 3.914 1.00 98.25 183 ALA A C 1
ATOM 1322 O O . ALA A 1 183 ? -1.221 0.809 3.876 1.00 98.25 183 ALA A O 1
ATOM 1323 N N . GLU A 1 184 ? -3.331 1.146 4.579 1.00 98.06 184 GLU A N 1
ATOM 1324 C CA . GLU A 1 184 ? -3.036 2.270 5.472 1.00 98.06 184 GLU A CA 1
ATOM 1325 C C . GLU A 1 184 ? -2.068 1.872 6.600 1.00 98.06 184 GLU A C 1
ATOM 1327 O O . GLU A 1 184 ? -1.830 0.689 6.854 1.00 98.06 184 GLU A O 1
ATOM 1332 N N . MET A 1 185 ? -1.502 2.860 7.302 1.00 97.88 185 MET A N 1
ATOM 1333 C CA . MET A 1 185 ? -0.729 2.564 8.507 1.00 97.88 185 MET A CA 1
ATOM 1334 C C . MET A 1 185 ? -1.653 1.951 9.562 1.00 97.88 185 MET A C 1
ATOM 1336 O O . MET A 1 185 ? -2.538 2.609 10.112 1.00 97.88 185 MET A O 1
ATOM 1340 N N . ASP A 1 186 ? -1.427 0.680 9.857 1.00 97.31 186 ASP A N 1
ATOM 1341 C CA . ASP A 1 186 ? -2.285 -0.112 10.715 1.00 97.31 186 ASP A CA 1
ATOM 1342 C C . ASP A 1 186 ? -1.959 0.140 12.190 1.00 97.31 186 ASP A C 1
ATOM 1344 O O . ASP A 1 186 ? -1.042 -0.443 12.776 1.00 97.31 186 ASP A O 1
ATOM 1348 N N . CYS A 1 187 ? -2.725 1.041 12.804 1.00 96.19 187 CYS A N 1
ATOM 1349 C CA . CYS A 1 187 ? -2.585 1.377 14.215 1.00 96.19 187 CYS A CA 1
ATOM 1350 C C . CYS A 1 187 ? -2.829 0.170 15.136 1.00 96.19 187 CYS A C 1
ATOM 1352 O O . CYS A 1 187 ? -2.307 0.150 16.254 1.00 96.19 187 CYS A O 1
ATOM 1354 N N . PHE A 1 188 ? -3.598 -0.834 14.701 1.00 95.69 188 PHE A N 1
ATOM 1355 C CA . PHE A 1 188 ? -3.967 -1.971 15.542 1.00 95.69 188 PHE A CA 1
ATOM 1356 C C . PHE A 1 188 ? -2.781 -2.872 15.858 1.00 95.69 188 PHE A C 1
ATOM 1358 O O . PHE A 1 188 ? -2.697 -3.370 16.980 1.00 95.69 188 PHE A O 1
ATOM 1365 N N . LEU A 1 189 ? -1.810 -2.970 14.944 1.00 94.50 189 LEU A N 1
ATOM 1366 C CA . LEU A 1 189 ? -0.578 -3.742 15.135 1.00 94.50 189 LEU A CA 1
ATOM 1367 C C . LEU A 1 189 ? 0.187 -3.384 16.413 1.00 94.50 189 LEU A C 1
ATOM 1369 O O . LEU A 1 189 ? 0.870 -4.236 16.975 1.00 94.50 189 LEU A O 1
ATOM 1373 N N . CYS A 1 190 ? 0.095 -2.126 16.851 1.00 90.50 190 CYS A N 1
ATOM 1374 C CA . CYS A 1 190 ? 0.825 -1.621 18.013 1.00 90.50 190 CYS A CA 1
ATOM 1375 C C . CYS A 1 190 ? -0.083 -1.260 19.195 1.00 90.50 190 CYS A C 1
ATOM 1377 O O . CYS A 1 190 ? 0.410 -1.129 20.315 1.00 90.50 190 CYS A O 1
ATOM 1379 N N . HIS A 1 191 ? -1.380 -1.039 18.957 1.00 92.50 191 HIS A N 1
ATOM 1380 C CA . HIS A 1 191 ? -2.304 -0.518 19.970 1.00 92.50 191 HIS A CA 1
ATOM 1381 C C . HIS A 1 191 ? -3.354 -1.516 20.450 1.00 92.50 191 HIS A C 1
ATOM 1383 O O . HIS A 1 191 ? -4.024 -1.236 21.447 1.00 92.50 191 HIS A O 1
ATOM 1389 N N . LEU A 1 192 ? -3.496 -2.665 19.790 1.00 89.75 192 LEU A N 1
ATOM 1390 C CA . LEU A 1 192 ? -4.265 -3.783 20.320 1.00 89.75 192 LEU A CA 1
ATOM 1391 C C . LEU A 1 192 ? -3.313 -4.792 20.960 1.00 89.75 192 LEU A C 1
ATOM 1393 O O . LEU A 1 192 ? -2.216 -5.028 20.467 1.00 89.75 192 LEU A O 1
ATOM 1397 N N . ASP A 1 193 ? -3.748 -5.396 22.063 1.00 89.62 193 ASP A N 1
ATOM 1398 C CA . ASP A 1 193 ? -3.001 -6.480 22.713 1.00 89.62 193 ASP A CA 1
ATOM 1399 C C . ASP A 1 193 ? -2.975 -7.741 21.830 1.00 89.62 193 ASP A C 1
ATOM 1401 O O . ASP A 1 193 ? -1.982 -8.459 21.750 1.00 89.62 193 ASP A O 1
ATOM 1405 N N . GLN A 1 194 ? -4.076 -7.982 21.109 1.00 91.25 194 GLN A N 1
ATOM 1406 C CA . GLN A 1 194 ? -4.248 -9.127 20.218 1.00 91.25 194 GLN A CA 1
ATOM 1407 C C . GLN A 1 194 ? -4.871 -8.691 18.880 1.00 91.25 194 GLN A C 1
ATOM 1409 O O . GLN A 1 194 ? -6.047 -8.975 18.650 1.00 91.25 194 GLN A O 1
ATOM 1414 N N . PRO A 1 195 ? -4.130 -7.974 18.010 1.00 94.00 195 PRO A N 1
ATOM 1415 C CA . PRO A 1 195 ? -4.590 -7.707 16.647 1.00 94.00 195 PRO A CA 1
ATOM 1416 C C . PRO A 1 195 ? -4.738 -9.025 15.873 1.00 94.00 195 PRO A C 1
ATOM 1418 O O . PRO A 1 195 ? -3.982 -9.977 16.117 1.00 94.00 195 PRO A O 1
ATOM 1421 N N . ASP A 1 196 ? -5.674 -9.097 14.924 1.00 96.25 196 ASP A N 1
ATOM 1422 C CA . ASP A 1 196 ? -5.864 -10.299 14.107 1.00 96.25 196 ASP A CA 1
ATOM 1423 C C . ASP A 1 196 ? -4.814 -10.371 12.989 1.00 96.25 196 ASP A C 1
ATOM 1425 O O . ASP A 1 196 ? -5.056 -10.155 11.801 1.00 96.25 196 ASP A O 1
ATOM 1429 N N . HIS A 1 197 ? -3.590 -10.725 13.378 1.00 94.81 197 HIS A N 1
ATOM 1430 C CA . HIS A 1 197 ? -2.476 -10.845 12.444 1.00 94.81 197 HIS A CA 1
ATOM 1431 C C . HIS A 1 197 ? -2.723 -11.912 11.359 1.00 94.81 197 HIS A C 1
ATOM 1433 O O . HIS A 1 197 ? -2.149 -11.836 10.266 1.00 94.81 197 HIS A O 1
ATOM 1439 N N . ALA A 1 198 ? -3.547 -12.928 11.641 1.00 97.12 198 ALA A N 1
ATOM 1440 C CA . ALA A 1 198 ? -3.854 -13.981 10.680 1.00 97.12 198 ALA A CA 1
ATOM 1441 C C . ALA A 1 198 ? -4.758 -13.452 9.560 1.00 97.12 198 ALA A C 1
ATOM 1443 O O . ALA A 1 198 ? -4.432 -13.657 8.387 1.00 97.12 198 ALA A O 1
ATOM 1444 N N . ALA A 1 199 ? -5.828 -12.731 9.909 1.00 97.94 199 ALA A N 1
ATOM 1445 C CA . ALA A 1 199 ? -6.709 -12.079 8.944 1.00 97.94 199 ALA A CA 1
ATOM 1446 C C . ALA A 1 199 ? -5.946 -11.054 8.099 1.00 97.94 199 ALA A C 1
ATOM 1448 O O . ALA A 1 199 ? -5.975 -11.136 6.870 1.00 97.94 199 ALA A O 1
ATOM 1449 N N . ARG A 1 200 ? -5.154 -10.188 8.739 1.00 97.88 200 ARG A N 1
ATOM 1450 C CA . ARG A 1 200 ? -4.277 -9.236 8.049 1.00 97.88 200 ARG A CA 1
ATOM 1451 C C . ARG A 1 200 ? -3.356 -9.909 7.036 1.00 97.88 200 ARG A C 1
ATOM 1453 O O . ARG A 1 200 ? -3.263 -9.480 5.888 1.00 97.88 200 ARG A O 1
ATOM 1460 N N . THR A 1 201 ? -2.659 -10.969 7.448 1.00 98.19 201 THR A N 1
ATOM 1461 C CA . THR A 1 201 ? -1.728 -11.693 6.567 1.00 98.19 201 THR A CA 1
ATOM 1462 C C . THR A 1 201 ? -2.456 -12.307 5.373 1.00 98.19 201 THR A C 1
ATOM 1464 O O . THR A 1 201 ? -1.934 -12.268 4.261 1.00 98.19 201 THR A O 1
ATOM 1467 N N . ALA A 1 202 ? -3.655 -12.852 5.590 1.00 98.44 202 ALA A N 1
ATOM 1468 C CA . ALA A 1 202 ? -4.470 -13.419 4.524 1.00 98.44 202 ALA A CA 1
ATOM 1469 C C . ALA A 1 202 ? -4.941 -12.346 3.529 1.00 98.44 202 ALA A C 1
ATOM 1471 O O . ALA A 1 202 ? -4.787 -12.548 2.328 1.00 98.44 202 ALA A O 1
ATOM 1472 N N . ALA A 1 203 ? -5.436 -11.203 4.017 1.00 98.62 203 ALA A N 1
ATOM 1473 C CA . ALA A 1 203 ? -5.872 -10.085 3.180 1.00 98.62 203 ALA A CA 1
ATOM 1474 C C . ALA A 1 203 ? -4.721 -9.543 2.316 1.00 98.62 203 ALA A C 1
ATOM 1476 O O . ALA A 1 203 ? -4.847 -9.430 1.100 1.00 98.62 203 ALA A O 1
ATOM 1477 N N . LEU A 1 204 ? -3.551 -9.309 2.922 1.00 98.56 204 LEU A N 1
ATOM 1478 C CA . LEU A 1 204 ? -2.360 -8.850 2.203 1.00 98.56 204 LEU A CA 1
ATOM 1479 C C . LEU A 1 204 ? -1.915 -9.846 1.128 1.00 98.56 204 LEU A C 1
ATOM 1481 O O . LEU A 1 204 ? -1.639 -9.441 0.005 1.00 98.56 204 LEU A O 1
ATOM 1485 N N . ALA A 1 205 ? -1.873 -11.143 1.446 1.00 98.12 205 ALA A N 1
ATOM 1486 C CA . ALA A 1 205 ? -1.478 -12.177 0.490 1.00 98.12 205 ALA A CA 1
ATOM 1487 C C . ALA A 1 205 ? -2.490 -12.351 -0.657 1.00 98.12 205 ALA A C 1
ATOM 1489 O O . ALA A 1 205 ? -2.093 -12.714 -1.762 1.00 98.12 205 ALA A O 1
ATOM 1490 N N . ALA A 1 206 ? -3.777 -12.100 -0.401 1.00 98.12 206 ALA A N 1
ATOM 1491 C CA . ALA A 1 206 ? -4.830 -12.110 -1.414 1.00 98.12 206 ALA A CA 1
ATOM 1492 C C . ALA A 1 206 ? -4.839 -10.841 -2.285 1.00 98.12 206 ALA A C 1
ATOM 1494 O O . ALA A 1 206 ? -5.453 -10.842 -3.349 1.00 98.12 206 ALA A O 1
ATOM 1495 N N . GLY A 1 207 ? -4.143 -9.781 -1.860 1.00 98.25 207 GLY A N 1
ATOM 1496 C CA . GLY A 1 207 ? -4.204 -8.471 -2.502 1.00 98.25 207 GLY A CA 1
ATOM 1497 C C . GLY A 1 207 ? -5.419 -7.638 -2.097 1.00 98.25 207 GLY A C 1
ATOM 1498 O O . GLY A 1 207 ? -5.654 -6.591 -2.683 1.00 98.25 207 GLY A O 1
ATOM 1499 N N . ASP A 1 208 ? -6.159 -8.055 -1.071 1.00 98.25 208 ASP A N 1
ATOM 1500 C CA . ASP A 1 208 ? -7.289 -7.323 -0.494 1.00 98.25 208 ASP A CA 1
ATOM 1501 C C . ASP A 1 208 ? -6.775 -6.267 0.502 1.00 98.25 208 ASP A C 1
ATOM 1503 O O . ASP A 1 208 ? -7.094 -6.285 1.691 1.00 98.25 208 ASP A O 1
ATOM 1507 N N . PHE A 1 209 ? -5.902 -5.368 0.041 1.00 98.62 209 PHE A N 1
ATOM 1508 C CA . PHE A 1 209 ? -5.114 -4.484 0.907 1.00 98.62 209 PHE A CA 1
ATOM 1509 C C . PHE A 1 209 ? -5.958 -3.588 1.817 1.00 98.62 209 PHE A C 1
ATOM 1511 O O . PHE A 1 209 ? -5.574 -3.368 2.965 1.00 98.62 209 PHE A O 1
ATOM 1518 N N . GLY A 1 210 ? -7.120 -3.124 1.347 1.00 98.12 210 GLY A N 1
ATOM 1519 C CA . GLY A 1 210 ? -8.044 -2.337 2.167 1.00 98.12 210 GLY A CA 1
ATOM 1520 C C . GLY A 1 210 ? -8.546 -3.089 3.404 1.00 98.12 210 GLY A C 1
ATOM 1521 O O . GLY A 1 210 ? -8.836 -2.468 4.419 1.00 98.12 210 GLY A O 1
ATOM 1522 N N . TRP A 1 211 ? -8.595 -4.423 3.359 1.00 98.25 211 TRP A N 1
ATOM 1523 C CA . TRP A 1 211 ? -9.045 -5.285 4.457 1.00 98.25 211 TRP A CA 1
ATOM 1524 C C . TRP A 1 211 ? -7.932 -5.680 5.435 1.00 98.25 211 TRP A C 1
ATOM 1526 O O . TRP A 1 211 ? -8.158 -6.514 6.307 1.00 98.25 211 TRP A O 1
ATOM 1536 N N . ALA A 1 212 ? -6.731 -5.107 5.313 1.00 97.81 212 ALA A N 1
ATOM 1537 C CA . ALA A 1 212 ? -5.580 -5.514 6.115 1.00 97.81 212 ALA A CA 1
ATOM 1538 C C . ALA A 1 212 ? -5.589 -4.992 7.567 1.00 97.81 212 ALA A C 1
ATOM 1540 O O . ALA A 1 212 ? -4.844 -5.521 8.387 1.00 97.81 212 ALA A O 1
ATOM 1541 N N . SER A 1 213 ? -6.390 -3.976 7.901 1.00 96.81 213 SER A N 1
ATOM 1542 C CA . SER A 1 213 ? -6.463 -3.418 9.260 1.00 96.81 213 SER A CA 1
ATOM 1543 C C . SER A 1 213 ? -7.422 -4.216 10.152 1.00 96.81 213 SER A C 1
ATOM 1545 O O . SER A 1 213 ? -8.618 -3.911 10.208 1.00 96.81 213 SER A O 1
ATOM 1547 N N . THR A 1 214 ? -6.897 -5.237 10.843 1.00 90.88 214 THR A N 1
ATOM 1548 C CA . THR A 1 214 ? -7.673 -6.219 11.636 1.00 90.88 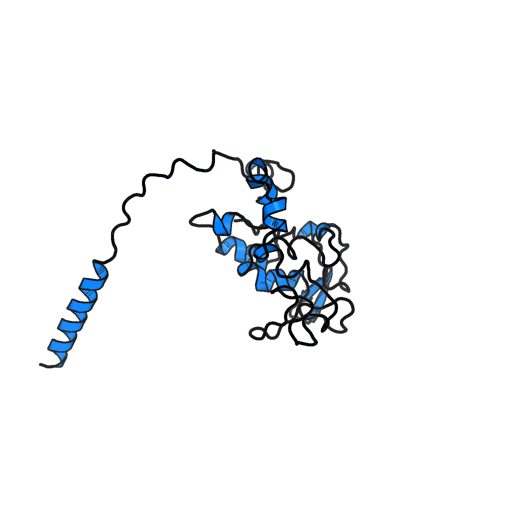214 THR A CA 1
ATOM 1549 C C . THR A 1 214 ? -7.028 -6.594 12.963 1.00 90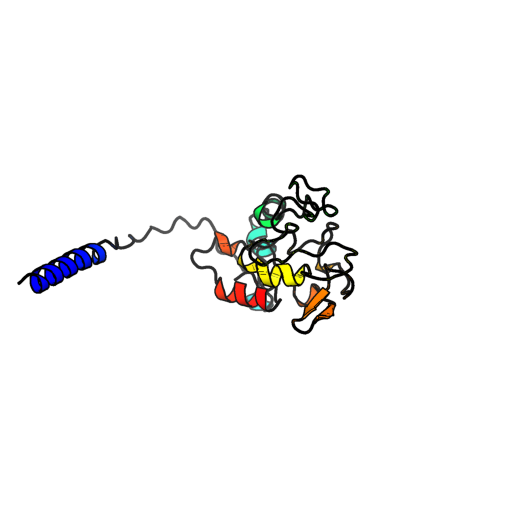.88 214 THR A C 1
ATOM 1551 O O . THR A 1 214 ? -5.783 -6.704 13.016 1.00 90.88 214 THR A O 1
#

Solvent-accessible surface area (backbone atoms only — not comparable to full-atom values): 11988 Å² total; per-residue (Å²): 113,71,70,61,54,52,53,53,53,53,53,56,61,54,56,60,59,70,71,65,66,73,76,78,71,83,72,72,77,68,76,68,91,59,76,95,76,71,60,10,12,84,89,61,47,48,26,92,78,71,72,47,48,47,22,48,54,52,34,50,38,76,83,40,67,41,65,60,54,45,78,72,28,66,69,21,28,26,22,44,91,56,56,52,60,62,38,72,38,93,82,80,43,68,71,20,19,17,87,26,75,54,27,32,66,37,87,88,79,73,48,40,58,40,58,86,90,56,96,59,87,70,23,18,50,53,47,44,38,35,72,44,37,82,78,49,46,28,20,39,66,40,40,31,40,92,90,66,50,52,40,64,75,53,73,61,30,51,88,38,37,76,18,13,40,75,44,98,88,70,51,65,38,55,32,52,36,77,78,26,39,43,26,55,46,36,56,41,78,78,71,40,98,77,44,40,61,66,58,18,40,51,22,23,57,71,48,34,20,29,53,31,57,68

pLDDT: mean 89.69, std 14.63, range [48.03, 98.75]

Mean predicted aligned error: 8.79 Å

Nearest PDB structures (foldseek):
  3hec-assembly1_A  TM=2.077E-01  e=7.479E+00  Homo sapiens
  3tg1-assembly1_A  TM=1.377E-01  e=7.479E+00  Mus musculus

Radius of gyration: 22.77 Å; Cα contacts (8 Å, |Δi|>4): 347; chains: 1; bounding box: 50×62×59 Å